Protein AF-A0A9P8MF48-F1 (afdb_monomer_lite)

Organism: NCBI:txid2596975

Radius of gyration: 29.9 Å; chains: 1; bounding box: 84×91×70 Å

Sequence (375 aa):
MEYAALRVAILIRSLAAKQGDQDFPALETALEISASRQWVYPNPSRYQIVLDLVEQIRNGLRSASDLVILDTEYSVASHQLFGFSVIDRVYGQTLINTPPKHPGKLCHEAEADKASSSRHLHAFQGFLSRQTAARIYSSSRPVISNMDGFGKHDLVILRNFLATGGYQDILPSDENCTPLIPLYQQQRIQQPPGYTRFPLKLEVLFPVLCPRHNLCGRNHLALMDCRQTRLVLDAFDFLCQPFESREPGWQPGKLAKISQTTITGYFQSTKRTACKRKRSEIESDDASDEGQKDWLSDDLDDSIETDFAESDYEGYQDIFMEHEDDELSYLEDEEDADDLTEDDFRDEGLTDIDSDDDSVGCEDLMDVDECGQDE

Secondary structure (DSSP, 8-state):
-HHHHHHHHHHHHHHHHHS----HHHHHHHHHHHHTS----STHHHHHHHHHHHHHHHTTSS-GGGEEEEEEEE-TTT--EEEEEEEETTT--EEEEE----SSS--SSS------HHHHHHHHHHHIIIIIHHHHHHSS--EEEESSS-HHHHHHHHHHHHHHTT--S-SPPGGGEEEHHHHHHTTTPPPPTT-SS----HHHHHHHHSTT-TTTT--SSHHHHHHHHHHHHHHHHHHHS-GGGS-GGGSTTTSPP---S-HHHHHHHHHHHHHHHHTSSS------------------------------------SS-------------------------------------------------------

pLDDT: mean 70.5, std 20.54, range [35.59, 97.5]

Structure (mmCIF, N/CA/C/O backbone):
data_AF-A0A9P8MF48-F1
#
_entry.id   AF-A0A9P8MF48-F1
#
loop_
_atom_site.group_PDB
_atom_site.id
_atom_site.type_symbol
_atom_site.label_atom_id
_atom_site.label_alt_id
_atom_site.label_comp_id
_atom_site.label_asym_id
_atom_site.label_entity_id
_atom_site.label_seq_id
_atom_site.pdbx_PDB_ins_code
_atom_site.Cartn_x
_atom_site.Cartn_y
_atom_site.Cartn_z
_atom_site.occupancy
_atom_site.B_iso_or_equiv
_atom_site.auth_seq_id
_atom_site.auth_comp_id
_atom_site.auth_asym_id
_atom_site.auth_atom_id
_atom_site.pdbx_PDB_model_num
ATOM 1 N N . MET A 1 1 ? 39.743 17.268 3.484 1.00 48.06 1 MET A N 1
ATOM 2 C CA . MET A 1 1 ? 38.834 16.172 3.895 1.00 48.06 1 MET A CA 1
ATOM 3 C C . MET A 1 1 ? 37.958 16.537 5.097 1.00 48.06 1 MET A C 1
ATOM 5 O O . MET A 1 1 ? 36.770 16.257 5.038 1.00 48.06 1 MET A O 1
ATOM 9 N N . GLU A 1 2 ? 38.459 17.226 6.131 1.00 42.25 2 GLU A N 1
ATOM 10 C CA . GLU A 1 2 ? 37.649 17.612 7.313 1.00 42.25 2 GLU A CA 1
ATOM 11 C C . GLU A 1 2 ? 36.436 18.513 7.003 1.00 42.25 2 GLU A C 1
ATOM 13 O O . GLU A 1 2 ? 35.369 18.347 7.590 1.00 42.25 2 GLU A O 1
ATOM 18 N N . TYR A 1 3 ? 36.545 19.403 6.011 1.00 39.69 3 TYR A N 1
ATOM 19 C CA . TYR A 1 3 ? 35.442 20.288 5.603 1.00 39.69 3 TYR A CA 1
ATOM 20 C C . TYR A 1 3 ? 34.251 19.547 4.960 1.00 39.69 3 TYR A C 1
ATOM 22 O O . TYR A 1 3 ? 33.110 19.994 5.070 1.00 39.69 3 TYR A O 1
ATOM 30 N N . ALA A 1 4 ? 34.496 18.400 4.313 1.00 36.84 4 ALA A N 1
ATOM 31 C CA . ALA A 1 4 ? 33.445 17.577 3.713 1.00 36.84 4 ALA A CA 1
ATOM 32 C C . ALA A 1 4 ? 32.681 16.783 4.786 1.00 36.84 4 ALA A C 1
ATOM 34 O O . ALA A 1 4 ? 31.453 16.744 4.767 1.00 36.84 4 ALA A O 1
ATOM 35 N N . ALA A 1 5 ? 33.394 16.242 5.781 1.00 35.59 5 ALA A N 1
ATOM 36 C CA . ALA A 1 5 ? 32.787 15.549 6.917 1.00 35.59 5 ALA A CA 1
ATOM 37 C C . ALA A 1 5 ? 31.907 16.486 7.765 1.00 35.59 5 ALA A C 1
ATOM 39 O O . ALA A 1 5 ? 30.814 16.102 8.179 1.00 35.59 5 ALA A O 1
ATOM 40 N N . LEU A 1 6 ? 32.335 17.740 7.962 1.00 41.41 6 LEU A N 1
ATOM 41 C CA . LEU A 1 6 ? 31.556 18.741 8.694 1.00 41.41 6 LEU A CA 1
ATOM 42 C C . LEU A 1 6 ? 30.274 19.146 7.944 1.00 41.41 6 LEU A C 1
ATOM 44 O O . LEU A 1 6 ? 29.221 19.272 8.563 1.00 41.41 6 LEU A O 1
ATOM 48 N N . ARG A 1 7 ? 30.324 19.282 6.610 1.00 46.72 7 ARG A N 1
ATOM 49 C CA . ARG A 1 7 ? 29.129 19.560 5.793 1.00 46.72 7 ARG A CA 1
ATOM 50 C C . ARG A 1 7 ? 28.139 18.400 5.795 1.00 46.72 7 ARG A C 1
ATOM 52 O O . ARG A 1 7 ? 26.948 18.648 5.938 1.00 46.72 7 ARG A O 1
ATOM 59 N N . VAL A 1 8 ? 28.615 17.157 5.720 1.00 47.88 8 VAL A N 1
ATOM 60 C CA . VAL A 1 8 ? 27.760 15.964 5.837 1.00 47.88 8 VAL A CA 1
ATOM 61 C C . VAL A 1 8 ? 27.130 15.881 7.232 1.00 47.88 8 VAL A C 1
ATOM 63 O O . VAL A 1 8 ? 25.933 15.648 7.343 1.00 47.88 8 VAL A O 1
ATOM 66 N N . ALA A 1 9 ? 27.879 16.165 8.301 1.00 44.34 9 ALA A N 1
ATOM 67 C CA . ALA A 1 9 ? 27.343 16.173 9.664 1.00 44.34 9 ALA A CA 1
ATOM 68 C C . ALA A 1 9 ? 26.298 17.283 9.898 1.00 44.34 9 ALA A C 1
ATOM 70 O O . ALA A 1 9 ? 25.303 17.052 10.586 1.00 44.34 9 ALA A O 1
ATOM 71 N N . ILE A 1 10 ? 26.492 18.471 9.314 1.00 51.59 10 ILE A N 1
ATOM 72 C CA . ILE A 1 10 ? 25.514 19.570 9.353 1.00 51.59 10 ILE A CA 1
ATOM 73 C C . ILE A 1 10 ? 24.273 19.219 8.525 1.00 51.59 10 ILE A C 1
ATOM 75 O O . ILE A 1 10 ? 23.162 19.484 8.975 1.00 51.59 10 ILE A O 1
ATOM 79 N N . LEU A 1 11 ? 24.435 18.573 7.366 1.00 45.66 11 LEU A N 1
ATOM 80 C CA . LEU A 1 11 ? 23.315 18.118 6.542 1.00 45.66 11 LEU A CA 1
ATOM 81 C C . LEU A 1 11 ? 22.501 17.034 7.264 1.00 45.66 11 LEU A C 1
ATOM 83 O O . LEU A 1 11 ? 21.284 17.130 7.313 1.00 45.66 11 LEU A O 1
ATOM 87 N N . ILE A 1 12 ? 23.164 16.066 7.906 1.00 43.81 12 ILE A N 1
ATOM 88 C CA . ILE A 1 12 ? 22.517 15.014 8.706 1.00 43.81 12 ILE A CA 1
ATOM 89 C C . ILE A 1 12 ? 21.784 15.614 9.911 1.00 43.81 12 ILE A C 1
ATOM 91 O O . ILE A 1 12 ? 20.653 15.227 10.182 1.00 43.81 12 ILE A O 1
ATOM 95 N N . ARG A 1 13 ? 22.376 16.587 10.622 1.00 43.47 13 ARG A N 1
ATOM 96 C CA . ARG A 1 13 ? 21.700 17.277 11.737 1.00 43.47 13 ARG A CA 1
ATOM 97 C C . ARG A 1 13 ? 20.551 18.170 11.272 1.00 43.47 13 ARG A C 1
ATOM 99 O O . ARG A 1 13 ? 19.556 18.252 11.972 1.00 43.47 13 ARG A O 1
ATOM 106 N N . SER A 1 14 ? 20.669 18.812 10.112 1.00 39.34 14 SER A N 1
ATOM 107 C CA . SER A 1 14 ? 19.607 19.626 9.507 1.00 39.34 14 SER A CA 1
ATOM 108 C C . SER A 1 14 ? 18.446 18.760 9.009 1.00 39.34 14 SER A C 1
ATOM 110 O O . SER A 1 14 ? 17.289 19.105 9.225 1.00 39.34 14 SER A O 1
ATOM 112 N N . LEU A 1 15 ? 18.737 17.592 8.429 1.00 41.94 15 LEU A N 1
ATOM 113 C CA . LEU A 1 15 ? 17.733 16.592 8.055 1.00 41.94 15 LEU A CA 1
ATOM 114 C C . LEU A 1 15 ? 17.058 15.990 9.295 1.00 41.94 15 LEU A C 1
ATOM 116 O O . LEU A 1 15 ? 15.836 15.904 9.329 1.00 41.94 15 LEU A O 1
ATOM 120 N N . ALA A 1 16 ? 17.827 15.688 10.345 1.00 42.59 16 ALA A N 1
ATOM 121 C CA . ALA A 1 16 ? 17.296 15.225 11.628 1.00 42.59 16 ALA A CA 1
ATOM 122 C C . ALA A 1 16 ? 16.510 16.308 12.392 1.00 42.59 16 ALA A C 1
ATOM 124 O O . ALA A 1 16 ? 15.621 15.972 13.157 1.00 42.59 16 ALA A O 1
ATOM 125 N N . ALA A 1 17 ? 16.815 17.595 12.193 1.00 43.47 17 ALA A N 1
ATOM 126 C CA . ALA A 1 17 ? 16.077 18.712 12.789 1.00 43.47 17 ALA A CA 1
ATOM 127 C C . ALA A 1 17 ? 14.839 19.125 11.968 1.00 43.47 17 ALA A C 1
ATOM 129 O O . ALA A 1 17 ? 13.927 19.739 12.513 1.00 43.47 17 ALA A O 1
ATOM 130 N N . LYS A 1 18 ? 14.797 18.803 10.665 1.00 47.75 18 LYS A N 1
ATOM 131 C CA . LYS A 1 18 ? 13.629 19.012 9.787 1.00 47.75 18 LYS A CA 1
ATOM 132 C C . LYS A 1 18 ? 12.638 17.851 9.809 1.00 47.75 18 LYS A C 1
ATOM 134 O O . LYS A 1 18 ? 11.456 18.080 9.573 1.00 47.75 18 LYS A O 1
ATOM 139 N N . GLN A 1 19 ? 13.078 16.639 10.144 1.00 51.72 19 GLN A N 1
ATOM 140 C CA . GLN A 1 19 ? 12.201 15.635 10.746 1.00 51.72 19 GLN A CA 1
ATOM 141 C C . GLN A 1 19 ? 11.908 16.092 12.175 1.00 51.72 19 GLN A C 1
ATOM 143 O O . GLN A 1 19 ? 12.451 15.544 13.128 1.00 51.72 19 GLN A O 1
ATOM 148 N N . GLY A 1 20 ? 11.110 17.160 12.313 1.00 56.34 20 GLY A N 1
ATOM 149 C CA . GLY A 1 20 ? 10.584 17.565 13.612 1.00 56.34 20 GLY A CA 1
ATOM 150 C C . GLY A 1 20 ? 10.028 16.323 14.290 1.00 56.34 20 GLY A C 1
ATOM 151 O O . GLY A 1 20 ? 9.402 15.515 13.598 1.00 56.34 20 GLY A O 1
ATOM 152 N N . ASP A 1 21 ? 10.349 16.135 15.574 1.00 63.28 21 ASP A N 1
ATOM 153 C CA . ASP A 1 21 ? 9.849 15.018 16.374 1.00 63.28 21 ASP A CA 1
ATOM 154 C C . ASP A 1 21 ? 8.351 14.904 16.103 1.00 63.28 21 ASP A C 1
ATOM 156 O O . ASP A 1 21 ? 7.559 15.739 16.545 1.00 63.28 21 ASP A O 1
ATOM 160 N N . GLN A 1 22 ? 7.979 13.935 15.266 1.00 70.56 22 GLN A N 1
ATOM 161 C CA . GLN A 1 22 ? 6.583 13.714 14.961 1.00 70.56 22 GLN A CA 1
ATOM 162 C C . GLN A 1 22 ? 5.958 13.341 16.290 1.00 70.56 22 GLN A C 1
ATOM 164 O O . GLN A 1 22 ? 6.390 12.379 16.929 1.00 70.56 22 GLN A O 1
ATOM 169 N N . ASP A 1 23 ? 4.986 14.137 16.722 1.00 84.19 23 ASP A N 1
ATOM 170 C CA . ASP A 1 23 ? 4.201 13.848 17.911 1.00 84.19 23 ASP A CA 1
ATOM 171 C C . ASP A 1 23 ? 3.322 12.620 17.631 1.00 84.19 23 ASP A C 1
ATOM 173 O O . ASP A 1 23 ? 2.144 12.717 17.289 1.00 84.19 23 ASP A O 1
ATOM 177 N N . PHE A 1 24 ? 3.947 11.441 17.681 1.00 83.25 24 PHE A N 1
ATOM 178 C CA . PHE A 1 24 ? 3.292 10.153 17.511 1.00 83.25 24 PHE A CA 1
ATOM 179 C C . PHE A 1 24 ? 2.118 9.995 18.482 1.00 83.25 24 PHE A C 1
ATOM 181 O O . PHE A 1 24 ? 1.057 9.613 18.000 1.00 83.25 24 PHE A O 1
ATOM 188 N N . PRO A 1 25 ? 2.220 10.362 19.777 1.00 87.38 25 PRO A N 1
ATOM 189 C CA . PRO A 1 25 ? 1.060 10.381 20.668 1.00 87.38 25 PRO A CA 1
ATOM 190 C C . PRO A 1 25 ? -0.128 11.195 20.133 1.00 87.38 25 PRO A C 1
ATOM 192 O O . PRO A 1 25 ? -1.275 10.744 20.217 1.00 87.38 25 PRO A O 1
ATOM 195 N N . ALA A 1 26 ? 0.115 12.369 19.541 1.00 88.94 26 ALA A N 1
ATOM 196 C CA . ALA A 1 26 ? -0.945 13.153 18.907 1.00 88.94 26 ALA A CA 1
ATOM 197 C C . ALA A 1 26 ? -1.537 12.447 17.672 1.00 88.94 26 ALA A C 1
ATOM 199 O O . ALA A 1 26 ? -2.758 12.437 17.500 1.00 88.94 26 ALA A O 1
ATOM 200 N N . LEU A 1 27 ? -0.699 11.825 16.833 1.00 89.75 27 LEU A N 1
ATOM 201 C CA . LEU A 1 27 ? -1.142 11.041 15.669 1.00 89.75 27 LEU A CA 1
ATOM 202 C C . LEU A 1 27 ? -1.975 9.817 16.075 1.00 89.75 27 LEU A C 1
ATOM 204 O O . LEU A 1 27 ? -3.001 9.539 15.458 1.00 89.75 27 LEU A O 1
ATOM 208 N N . GLU A 1 28 ? -1.560 9.105 17.121 1.00 88.00 28 GLU A N 1
ATOM 209 C CA . GLU A 1 28 ? -2.296 7.971 17.681 1.00 88.00 28 GLU A CA 1
ATOM 210 C C . GLU A 1 28 ? -3.652 8.397 18.216 1.00 88.00 28 GLU A C 1
ATOM 212 O O . GLU A 1 28 ? -4.655 7.772 17.891 1.00 88.00 28 GLU A O 1
ATOM 217 N N . THR A 1 29 ? -3.689 9.483 18.989 1.00 90.44 29 THR A N 1
ATOM 218 C CA . THR A 1 29 ? -4.933 10.021 19.547 1.00 90.44 29 THR A CA 1
ATOM 219 C C . THR A 1 29 ? -5.899 10.400 18.424 1.00 90.44 29 THR A C 1
ATOM 221 O O . THR A 1 29 ? -7.073 10.031 18.452 1.00 90.44 29 THR A O 1
ATOM 224 N N . ALA A 1 30 ? -5.398 11.077 17.388 1.00 91.44 30 ALA A N 1
ATOM 225 C CA . ALA A 1 30 ? -6.181 11.418 16.206 1.00 91.44 30 ALA A CA 1
ATOM 226 C C . ALA A 1 30 ? -6.720 10.174 15.476 1.00 91.44 30 ALA A C 1
ATOM 228 O O . ALA A 1 30 ? -7.883 10.162 15.050 1.00 91.44 30 ALA A O 1
ATOM 229 N N . LEU A 1 31 ? -5.905 9.120 15.341 1.00 89.94 31 LEU A N 1
ATOM 230 C CA . LEU A 1 31 ? -6.343 7.861 14.744 1.00 89.94 31 LEU A CA 1
ATOM 231 C C . LEU A 1 31 ? -7.372 7.149 15.627 1.00 89.94 31 LEU A C 1
ATOM 233 O O . LEU A 1 31 ? -8.379 6.698 15.097 1.00 89.94 31 LEU A O 1
ATOM 237 N N . GLU A 1 32 ? -7.161 7.060 16.939 1.00 90.62 32 GLU A N 1
ATOM 238 C CA . GLU A 1 32 ? -8.065 6.392 17.880 1.00 90.62 32 GLU A CA 1
ATOM 239 C C . GLU A 1 32 ? -9.455 7.036 17.859 1.00 90.62 32 GLU A C 1
ATOM 241 O O . GLU A 1 32 ? -10.463 6.341 17.706 1.00 90.62 32 GLU A O 1
ATOM 246 N N . ILE A 1 33 ? -9.512 8.371 17.892 1.00 91.12 33 ILE A N 1
ATOM 247 C CA . ILE A 1 33 ? -10.770 9.112 17.751 1.00 91.12 33 ILE A CA 1
ATOM 248 C C . ILE A 1 33 ? -11.402 8.819 16.389 1.00 91.12 33 ILE A C 1
ATOM 250 O O . ILE A 1 33 ? -12.597 8.544 16.298 1.00 91.12 33 ILE A O 1
ATOM 254 N N . SER A 1 34 ? -10.610 8.797 15.319 1.00 89.81 34 SER A N 1
ATOM 255 C CA . SER A 1 34 ? -11.120 8.508 13.975 1.00 89.81 34 SER A CA 1
ATOM 256 C C . SER A 1 34 ? -11.578 7.055 13.808 1.00 89.81 34 SER A C 1
ATOM 258 O O . SER A 1 34 ? -12.494 6.797 13.031 1.00 89.81 34 SER A O 1
ATOM 260 N N . ALA A 1 35 ? -10.978 6.111 14.529 1.00 90.00 35 ALA A N 1
ATOM 261 C CA . ALA A 1 35 ? -11.335 4.697 14.538 1.00 90.00 35 ALA A CA 1
ATOM 262 C C . ALA A 1 35 ? -12.582 4.413 15.389 1.00 90.00 35 ALA A C 1
ATOM 264 O O . ALA A 1 35 ? -13.195 3.359 15.234 1.00 90.00 35 ALA A O 1
ATOM 265 N N . SER A 1 36 ? -13.007 5.351 16.245 1.00 90.62 36 SER A N 1
ATOM 266 C CA . SER A 1 36 ? -14.257 5.240 17.017 1.00 90.62 36 SER A CA 1
ATOM 267 C C . SER A 1 36 ? -15.529 5.267 16.168 1.00 90.62 36 SER A C 1
ATOM 269 O O . SER A 1 36 ? -16.586 4.849 16.632 1.00 90.62 36 SER A O 1
ATOM 271 N N . ARG A 1 37 ? -15.421 5.681 14.902 1.00 93.56 37 ARG A N 1
ATOM 272 C CA . ARG A 1 37 ? -16.501 5.611 13.913 1.00 93.56 37 ARG A CA 1
ATOM 273 C C . ARG A 1 37 ? -16.253 4.527 12.869 1.00 93.56 37 ARG A C 1
ATOM 275 O O . ARG A 1 37 ? -15.120 4.098 12.641 1.00 93.56 37 ARG A O 1
ATOM 282 N N . GLN A 1 38 ? -17.320 4.116 12.192 1.00 94.94 38 GLN A N 1
ATOM 283 C CA . GLN A 1 38 ? -17.219 3.305 10.982 1.00 94.94 38 GLN A CA 1
ATOM 284 C C . GLN A 1 38 ? -16.667 4.140 9.825 1.00 94.94 38 GLN A C 1
ATOM 286 O O . GLN A 1 38 ? -17.146 5.244 9.562 1.00 94.94 38 GLN A O 1
ATOM 291 N N . TRP A 1 39 ? -15.637 3.623 9.159 1.00 95.00 39 TRP A N 1
ATOM 292 C CA . TRP A 1 39 ? -15.087 4.237 7.954 1.00 95.00 39 TRP A CA 1
ATOM 293 C C . TRP A 1 39 ? -15.930 3.860 6.740 1.00 95.00 39 TRP A C 1
ATOM 295 O O . TRP A 1 39 ? -16.554 2.801 6.705 1.00 95.00 39 TRP A O 1
ATOM 305 N N . VAL A 1 40 ? -15.948 4.721 5.728 1.00 93.81 40 VAL A N 1
ATOM 306 C CA . VAL A 1 40 ? -16.769 4.519 4.528 1.00 93.81 40 VAL A CA 1
ATOM 307 C C . VAL A 1 40 ? -15.867 4.417 3.314 1.00 93.81 40 VAL A C 1
ATOM 309 O O . VAL A 1 40 ? -14.979 5.246 3.131 1.00 93.81 40 VAL A O 1
ATOM 312 N N . TYR A 1 41 ? -16.113 3.434 2.452 1.00 89.25 41 TYR A N 1
ATOM 313 C CA . TYR A 1 41 ? -15.409 3.314 1.181 1.00 89.25 41 TYR A CA 1
ATOM 314 C C . TYR A 1 41 ? -15.682 4.531 0.287 1.00 89.25 41 TYR A C 1
ATOM 316 O O . TYR A 1 41 ? -16.834 4.764 -0.098 1.00 89.25 41 TYR A O 1
ATOM 324 N N . PRO A 1 42 ? -14.648 5.291 -0.110 1.00 78.56 42 PRO A N 1
ATOM 325 C CA . PRO A 1 42 ? -14.774 6.262 -1.183 1.00 78.56 42 PRO A CA 1
ATOM 326 C C . PRO A 1 42 ? -15.271 5.613 -2.441 1.00 78.56 42 PRO A C 1
ATOM 328 O O . PRO A 1 42 ? -14.683 4.626 -2.878 1.00 78.56 42 PRO A O 1
ATOM 331 N N . ASN A 1 43 ? -16.283 6.211 -3.064 1.00 83.38 43 ASN A N 1
ATOM 332 C CA . ASN A 1 43 ? -16.830 5.705 -4.314 1.00 83.38 43 ASN A CA 1
ATOM 333 C C . ASN A 1 43 ? -17.032 4.175 -4.248 1.00 83.38 43 ASN A C 1
ATOM 335 O O . ASN A 1 43 ? -16.257 3.428 -4.861 1.00 83.38 43 ASN A O 1
ATOM 339 N N . PRO A 1 44 ? -18.052 3.713 -3.500 1.00 82.88 44 PRO A N 1
ATOM 340 C CA . PRO A 1 44 ? -18.236 2.303 -3.171 1.00 82.88 44 PRO A CA 1
ATOM 341 C C . PRO A 1 44 ? -18.096 1.392 -4.389 1.00 82.88 44 PRO A C 1
ATOM 343 O O . PRO A 1 44 ? -17.433 0.372 -4.308 1.00 82.88 44 PRO A O 1
ATOM 346 N N . SER A 1 45 ? -18.591 1.823 -5.555 1.00 85.06 45 SER A N 1
ATOM 347 C CA . SER A 1 45 ? -18.506 1.060 -6.806 1.00 85.06 45 SER A CA 1
ATOM 348 C C . SER A 1 45 ? -17.087 0.653 -7.224 1.00 85.06 45 SER A C 1
ATOM 350 O O . SER A 1 45 ? -16.903 -0.444 -7.742 1.00 85.06 45 SER A O 1
ATOM 352 N N . ARG A 1 46 ? -16.071 1.499 -7.001 1.00 85.00 46 ARG A N 1
ATOM 353 C CA . ARG A 1 46 ? -14.692 1.200 -7.416 1.00 85.00 46 ARG A CA 1
ATOM 354 C C . ARG A 1 46 ? -13.976 0.307 -6.421 1.00 85.00 46 ARG A C 1
ATOM 356 O O . ARG A 1 46 ? -13.336 -0.656 -6.829 1.00 85.00 46 ARG A O 1
ATOM 363 N N . TYR A 1 47 ? -14.073 0.621 -5.131 1.00 89.62 47 TYR A N 1
ATOM 364 C CA . TYR A 1 47 ? -13.404 -0.189 -4.116 1.00 89.62 47 TYR A CA 1
ATOM 365 C C . TYR A 1 47 ? -14.119 -1.529 -3.888 1.00 89.62 47 TYR A C 1
ATOM 367 O O . TYR A 1 47 ? -13.467 -2.508 -3.542 1.00 89.62 47 TYR A O 1
ATOM 375 N N . GLN A 1 48 ? -15.419 -1.629 -4.189 1.00 90.31 48 GLN A N 1
ATOM 376 C CA . GLN A 1 48 ? -16.145 -2.902 -4.160 1.00 90.31 48 GLN A CA 1
ATOM 377 C C . GLN A 1 48 ? -15.494 -3.950 -5.066 1.00 90.31 48 GLN A C 1
ATOM 379 O O . GLN A 1 48 ? -15.378 -5.098 -4.665 1.00 90.31 48 GLN A O 1
ATOM 384 N N . ILE A 1 49 ? -14.959 -3.555 -6.228 1.00 90.94 49 ILE A N 1
ATOM 385 C CA . ILE A 1 49 ? -14.219 -4.471 -7.111 1.00 90.94 49 ILE A CA 1
ATOM 386 C C . ILE A 1 49 ? -13.021 -5.090 -6.375 1.00 90.94 49 ILE A C 1
ATOM 388 O O . ILE A 1 49 ? -12.740 -6.274 -6.539 1.00 90.94 49 ILE A O 1
ATOM 392 N N . VAL A 1 50 ? -12.318 -4.307 -5.549 1.00 92.12 50 VAL A N 1
ATOM 393 C CA . VAL A 1 50 ? -11.201 -4.806 -4.731 1.00 92.12 50 VAL A CA 1
ATOM 394 C C . VAL A 1 50 ? -11.708 -5.817 -3.706 1.00 92.12 50 VAL A C 1
ATOM 396 O O . VAL A 1 50 ? -11.132 -6.896 -3.599 1.00 92.12 50 VAL A O 1
ATOM 399 N N . LEU A 1 51 ? -12.791 -5.500 -2.991 1.00 93.44 51 LEU A N 1
ATOM 400 C CA . LEU A 1 51 ? -13.389 -6.387 -1.986 1.00 93.44 51 LEU A CA 1
ATOM 401 C C . LEU A 1 51 ? -13.878 -7.706 -2.598 1.00 93.44 51 LEU A C 1
ATOM 403 O O . LEU A 1 51 ? -13.534 -8.777 -2.099 1.00 93.44 51 LEU A O 1
ATOM 407 N N . ASP A 1 52 ? -14.590 -7.633 -3.723 1.00 94.06 52 ASP A N 1
ATOM 408 C CA . ASP A 1 52 ? -15.087 -8.796 -4.458 1.00 94.06 52 ASP A CA 1
ATOM 409 C C . ASP A 1 52 ? -13.927 -9.686 -4.930 1.00 94.06 52 ASP A C 1
ATOM 411 O O . ASP A 1 52 ? -14.010 -10.914 -4.869 1.00 94.06 52 ASP A O 1
ATOM 415 N N . LEU A 1 53 ? -12.821 -9.085 -5.393 1.00 93.62 53 LEU A N 1
ATOM 416 C CA . LEU A 1 53 ? -11.614 -9.822 -5.774 1.00 93.62 53 LEU A CA 1
ATOM 417 C C . LEU A 1 53 ? -10.948 -10.483 -4.565 1.00 93.62 53 LEU A C 1
ATOM 419 O O . LEU A 1 53 ? -10.546 -11.642 -4.665 1.00 93.62 53 LEU A O 1
ATOM 423 N N . VAL A 1 54 ? -10.848 -9.791 -3.425 1.00 95.25 54 VAL A N 1
ATOM 424 C CA . VAL A 1 54 ? -10.317 -10.372 -2.180 1.00 95.25 54 VAL A CA 1
ATOM 425 C C . VAL A 1 54 ? -11.125 -11.608 -1.783 1.00 95.25 54 VAL A C 1
ATOM 427 O O . VAL A 1 54 ? -10.538 -12.647 -1.478 1.00 95.25 54 VAL A O 1
ATOM 430 N N . GLU A 1 55 ? -12.455 -11.524 -1.817 1.00 96.62 55 GLU A N 1
ATOM 431 C CA . GLU A 1 55 ? -13.339 -12.643 -1.485 1.00 96.62 55 GLU A CA 1
ATOM 432 C C . GLU A 1 55 ? -13.212 -13.798 -2.489 1.00 96.62 55 GLU A C 1
ATOM 434 O O . GLU A 1 55 ? -13.006 -14.947 -2.091 1.00 96.62 55 GLU A O 1
ATOM 439 N N . GLN A 1 56 ? -13.244 -13.510 -3.793 1.00 95.69 56 GLN A N 1
ATOM 440 C CA . GLN A 1 56 ? -13.073 -14.525 -4.838 1.00 95.69 56 GLN A CA 1
ATOM 441 C C . GLN A 1 56 ? -11.727 -15.252 -4.730 1.00 95.69 56 GLN A C 1
ATOM 443 O O . GLN A 1 56 ? -11.674 -16.468 -4.917 1.00 95.69 56 GLN A O 1
ATOM 448 N N . ILE A 1 57 ? -10.645 -14.539 -4.410 1.00 95.00 57 ILE A N 1
ATOM 449 C CA . ILE A 1 57 ? -9.322 -15.140 -4.201 1.00 95.00 57 ILE A CA 1
ATOM 450 C C . ILE A 1 57 ? -9.330 -16.028 -2.952 1.00 95.00 57 ILE A C 1
ATOM 452 O O . ILE A 1 57 ? -8.875 -17.168 -3.022 1.00 95.00 57 ILE A O 1
ATOM 456 N N . ARG A 1 58 ? -9.891 -15.556 -1.828 1.00 96.62 58 ARG A N 1
ATOM 457 C CA . ARG A 1 58 ? -10.008 -16.353 -0.589 1.00 96.62 58 ARG A CA 1
ATOM 458 C C . ARG A 1 58 ? -10.792 -17.648 -0.803 1.00 96.62 58 ARG A C 1
ATOM 460 O O . ARG A 1 58 ? -10.400 -18.681 -0.269 1.00 96.62 58 ARG A O 1
ATOM 467 N N . ASN A 1 59 ? -11.835 -17.598 -1.629 1.00 97.50 59 ASN A N 1
ATOM 468 C CA . ASN A 1 59 ? -12.668 -18.747 -1.988 1.00 97.50 59 ASN A CA 1
ATOM 469 C C . ASN A 1 59 ? -12.053 -19.638 -3.087 1.00 97.50 59 ASN A C 1
ATOM 471 O O . ASN A 1 59 ? -12.683 -20.601 -3.520 1.00 97.50 59 ASN A O 1
ATOM 475 N N . GLY A 1 60 ? -10.846 -19.326 -3.576 1.00 95.62 60 GLY A N 1
ATOM 476 C CA . GLY A 1 60 ? -10.170 -20.089 -4.631 1.00 95.62 60 GLY A CA 1
ATOM 477 C C . GLY A 1 60 ? -10.798 -19.950 -6.023 1.00 95.62 60 GLY A C 1
ATOM 478 O O . GLY A 1 60 ? -10.437 -20.696 -6.931 1.00 95.62 60 GLY A O 1
ATOM 479 N N . LEU A 1 61 ? -11.718 -18.998 -6.210 1.00 95.75 61 LEU A N 1
ATOM 480 C CA . LEU A 1 61 ? -12.371 -18.708 -7.492 1.00 95.75 61 LEU A CA 1
ATOM 481 C C . LEU A 1 61 ? -11.456 -17.916 -8.436 1.00 95.75 61 LEU A C 1
ATOM 483 O O . LEU A 1 61 ? -11.648 -17.937 -9.652 1.00 95.75 61 LEU A O 1
ATOM 487 N N . ARG A 1 62 ? -10.461 -17.215 -7.880 1.00 92.00 62 ARG A N 1
ATOM 488 C CA . ARG A 1 62 ? -9.459 -16.440 -8.620 1.00 92.00 62 ARG A CA 1
ATOM 489 C C . ARG A 1 62 ? -8.047 -16.666 -8.102 1.00 92.00 62 ARG A C 1
ATOM 491 O O . ARG A 1 62 ? -7.834 -17.078 -6.965 1.00 92.00 62 ARG A O 1
ATOM 498 N N . SER A 1 63 ? -7.073 -16.377 -8.962 1.00 90.94 63 SER A N 1
ATOM 499 C CA . SER A 1 63 ? -5.654 -16.436 -8.609 1.00 90.94 63 SER A CA 1
ATOM 500 C C . SER A 1 63 ? -5.274 -15.241 -7.739 1.00 90.94 63 SER A C 1
ATOM 502 O O . SER A 1 63 ? -5.690 -14.120 -8.019 1.00 90.94 63 SER A O 1
ATOM 504 N N . ALA A 1 64 ? -4.397 -15.440 -6.753 1.00 89.56 64 ALA A N 1
ATOM 505 C CA . ALA A 1 64 ? -3.847 -14.347 -5.945 1.00 89.56 64 ALA A CA 1
ATOM 506 C C . ALA A 1 64 ? -3.176 -13.249 -6.801 1.00 89.56 64 ALA A C 1
ATOM 508 O O . ALA A 1 64 ? -3.192 -12.076 -6.449 1.00 89.56 64 ALA A O 1
ATOM 509 N N . SER A 1 65 ? -2.652 -13.614 -7.976 1.00 88.06 65 SER A N 1
ATOM 510 C CA . SER A 1 65 ? -2.070 -12.680 -8.951 1.00 88.06 65 SER A CA 1
ATOM 511 C C . SER A 1 65 ? -3.063 -11.701 -9.592 1.00 88.06 65 SER A C 1
ATOM 513 O O . SER A 1 65 ? -2.625 -10.807 -10.310 1.00 88.06 65 SER A O 1
ATOM 515 N N . ASP A 1 66 ? -4.371 -11.880 -9.395 1.00 88.44 66 ASP A N 1
ATOM 516 C CA . ASP A 1 66 ? -5.400 -11.003 -9.970 1.00 88.44 66 ASP A CA 1
ATOM 517 C C . ASP A 1 66 ? -5.561 -9.696 -9.169 1.00 88.44 66 ASP A C 1
ATOM 519 O O . ASP A 1 66 ? -6.145 -8.732 -9.663 1.00 88.44 66 ASP A O 1
ATOM 523 N N . LEU A 1 67 ? -5.026 -9.636 -7.946 1.00 92.44 67 LEU A N 1
ATOM 524 C CA . LEU A 1 67 ? -5.040 -8.442 -7.106 1.00 92.44 67 LEU A CA 1
ATOM 525 C C . LEU A 1 67 ? -3.680 -8.273 -6.431 1.00 92.44 67 LEU A C 1
ATOM 527 O O . LEU A 1 67 ? -3.318 -9.024 -5.521 1.00 92.44 67 LEU A O 1
ATOM 531 N N . VAL A 1 68 ? -2.925 -7.273 -6.879 1.00 93.31 68 VAL A N 1
ATOM 532 C CA . VAL A 1 68 ? -1.523 -7.102 -6.491 1.00 93.31 68 VAL A CA 1
ATOM 533 C C . VAL A 1 68 ? -1.250 -5.715 -5.929 1.00 93.31 68 VAL A C 1
ATOM 535 O O . VAL A 1 68 ? -1.965 -4.748 -6.190 1.00 93.31 68 VAL A O 1
ATOM 538 N N . ILE A 1 69 ? -0.177 -5.627 -5.155 1.00 94.25 69 ILE A N 1
ATOM 539 C CA . ILE A 1 69 ? 0.416 -4.372 -4.708 1.00 94.25 69 ILE A CA 1
ATOM 540 C C . ILE A 1 69 ? 1.759 -4.254 -5.409 1.00 94.25 69 ILE A C 1
ATOM 542 O O . ILE A 1 69 ? 2.551 -5.198 -5.383 1.00 94.25 69 ILE A O 1
ATOM 546 N N . LEU A 1 70 ? 1.969 -3.115 -6.061 1.00 94.12 70 LEU A N 1
ATOM 547 C CA . LEU A 1 70 ? 3.188 -2.768 -6.784 1.00 94.12 70 LEU A CA 1
ATOM 548 C C . LEU A 1 70 ? 3.808 -1.556 -6.108 1.00 94.12 70 LEU A C 1
ATOM 550 O O . LEU A 1 70 ? 3.095 -0.594 -5.833 1.00 94.12 70 LEU A O 1
ATOM 554 N N . ASP A 1 71 ? 5.121 -1.588 -5.948 1.00 94.44 71 ASP A N 1
ATOM 555 C CA . ASP A 1 71 ? 5.911 -0.441 -5.518 1.00 94.44 71 ASP A CA 1
ATOM 556 C C . ASP A 1 71 ? 7.239 -0.398 -6.283 1.00 94.44 71 ASP A C 1
ATOM 558 O O . ASP A 1 71 ? 7.778 -1.457 -6.647 1.00 94.44 71 ASP A O 1
ATOM 562 N N . THR A 1 72 ? 7.743 0.804 -6.574 1.00 93.62 72 THR A N 1
ATOM 563 C CA . THR A 1 72 ? 8.988 0.996 -7.327 1.00 93.62 72 THR A CA 1
ATOM 564 C C . THR A 1 72 ? 9.970 1.896 -6.588 1.00 93.62 72 THR A C 1
ATOM 566 O O . THR A 1 72 ? 9.606 2.895 -5.990 1.00 93.62 72 THR A O 1
ATOM 569 N N . GLU A 1 73 ? 11.253 1.562 -6.691 1.00 92.50 73 GLU A N 1
ATOM 570 C CA . GLU A 1 73 ? 12.356 2.427 -6.286 1.00 92.50 73 GLU A CA 1
ATOM 571 C C . GLU A 1 73 ? 12.935 3.079 -7.532 1.00 92.50 73 GLU A C 1
ATOM 573 O O . GLU A 1 73 ? 13.390 2.379 -8.444 1.00 92.50 73 GLU A O 1
ATOM 578 N N . TYR A 1 74 ? 12.961 4.407 -7.583 1.00 91.56 74 TYR A N 1
ATOM 579 C CA . TYR A 1 74 ? 13.449 5.137 -8.747 1.00 91.56 74 TYR A CA 1
ATOM 580 C C . TYR A 1 74 ? 14.102 6.468 -8.375 1.00 91.56 74 TYR A C 1
ATOM 582 O O . TYR A 1 74 ? 13.933 7.014 -7.286 1.00 91.56 74 TYR A O 1
ATOM 590 N N . SER A 1 75 ? 14.873 7.008 -9.312 1.00 88.44 75 SER A N 1
ATOM 591 C CA . SER A 1 75 ? 15.399 8.368 -9.229 1.00 88.44 75 SER A CA 1
ATOM 592 C C . SER A 1 75 ? 14.321 9.372 -9.610 1.00 88.44 75 SER A C 1
ATOM 594 O O . SER A 1 75 ? 13.896 9.392 -10.760 1.00 88.44 75 SER A O 1
ATOM 596 N N . VAL A 1 76 ? 13.934 10.267 -8.702 1.00 86.62 76 VAL A N 1
ATOM 597 C CA . VAL A 1 76 ? 12.983 11.349 -9.023 1.00 86.62 76 VAL A CA 1
ATOM 598 C C . VAL A 1 76 ? 13.521 12.269 -10.127 1.00 86.62 76 VAL A C 1
ATOM 600 O O . VAL A 1 76 ? 12.758 12.727 -10.964 1.00 86.62 76 VAL A O 1
ATOM 603 N N . ALA A 1 77 ? 14.836 12.516 -10.162 1.00 86.94 77 ALA A N 1
ATOM 604 C CA . ALA A 1 77 ? 15.442 13.444 -11.118 1.00 86.94 77 ALA A CA 1
ATOM 605 C C . ALA A 1 77 ? 15.562 12.869 -12.538 1.00 86.94 77 ALA A C 1
ATOM 607 O O . ALA A 1 77 ? 15.437 13.606 -13.508 1.00 86.94 77 ALA A O 1
ATOM 608 N N . SER A 1 78 ? 15.842 11.568 -12.665 1.00 87.44 78 SER A N 1
ATOM 609 C CA . SER A 1 78 ? 16.075 10.921 -13.967 1.00 87.44 78 SER A CA 1
ATOM 610 C C . SER A 1 78 ? 14.981 9.938 -14.374 1.00 87.44 78 SER A C 1
ATOM 612 O O . SER A 1 78 ? 15.062 9.350 -15.448 1.00 87.44 78 SER A O 1
ATOM 614 N N . HIS A 1 79 ? 14.000 9.694 -13.504 1.00 86.19 79 HIS A N 1
ATOM 615 C CA . HIS A 1 79 ? 12.993 8.636 -13.630 1.00 86.19 79 HIS A CA 1
ATOM 616 C C . HIS A 1 79 ? 13.578 7.233 -13.866 1.00 86.19 79 HIS A C 1
ATOM 618 O O . HIS A 1 79 ? 12.890 6.323 -14.329 1.00 86.19 79 HIS A O 1
ATOM 624 N N . GLN A 1 80 ? 14.858 7.034 -13.535 1.00 88.25 80 GLN A N 1
ATOM 625 C CA . GLN A 1 80 ? 15.519 5.749 -13.690 1.00 88.25 80 GLN A CA 1
ATOM 626 C C . GLN A 1 80 ? 15.021 4.777 -12.622 1.00 88.25 80 GLN A C 1
ATOM 628 O O . GLN A 1 80 ? 15.188 5.031 -11.430 1.00 88.25 80 GLN A O 1
ATOM 633 N N . LEU A 1 81 ? 14.468 3.647 -13.062 1.00 88.81 81 LEU A N 1
ATOM 634 C CA . LEU A 1 81 ? 14.052 2.554 -12.190 1.00 88.81 81 LEU A CA 1
ATOM 635 C C . LEU A 1 81 ? 15.281 1.851 -11.593 1.00 88.81 81 LEU A C 1
ATOM 637 O O . LEU A 1 81 ? 16.129 1.335 -12.324 1.00 88.81 81 LEU A O 1
ATOM 641 N N . PHE A 1 82 ? 15.366 1.813 -10.267 1.00 89.69 82 PHE A N 1
ATOM 642 C CA . PHE A 1 82 ? 16.399 1.094 -9.524 1.00 89.69 82 PHE A CA 1
ATOM 643 C C . PHE A 1 82 ? 15.958 -0.319 -9.161 1.00 89.69 82 PHE A C 1
ATOM 645 O O . PHE A 1 82 ? 16.750 -1.254 -9.289 1.00 89.69 82 PHE A O 1
ATOM 652 N N . GLY A 1 83 ? 14.704 -0.478 -8.742 1.00 90.12 83 GLY A N 1
ATOM 653 C CA . GLY A 1 83 ? 14.107 -1.750 -8.357 1.00 90.12 83 GLY A CA 1
ATOM 654 C C . GLY A 1 83 ? 12.592 -1.632 -8.263 1.00 90.12 83 GLY A C 1
ATOM 655 O O . GLY A 1 83 ? 12.034 -0.545 -8.319 1.00 90.12 83 GLY A O 1
ATOM 656 N N . PHE A 1 84 ? 11.908 -2.759 -8.153 1.00 93.50 84 PHE A N 1
ATOM 657 C CA . PHE A 1 84 ? 10.465 -2.809 -7.938 1.00 93.50 84 PHE A CA 1
ATOM 658 C C . PHE A 1 84 ? 10.066 -4.142 -7.325 1.00 93.50 84 PHE A C 1
ATOM 660 O O . PHE A 1 84 ? 10.752 -5.160 -7.485 1.00 93.50 84 PHE A O 1
ATOM 667 N N . SER A 1 85 ? 8.931 -4.145 -6.643 1.00 93.56 85 SER A N 1
ATOM 668 C CA . SER A 1 85 ? 8.356 -5.342 -6.046 1.00 93.56 85 SER A CA 1
ATOM 669 C C . SER A 1 85 ? 6.874 -5.443 -6.337 1.00 93.56 85 SER A C 1
ATOM 671 O O . SER A 1 85 ? 6.174 -4.446 -6.455 1.00 93.56 85 SER A O 1
ATOM 673 N N . VAL A 1 86 ? 6.411 -6.683 -6.450 1.00 93.06 86 VAL A N 1
ATOM 674 C CA . VAL A 1 86 ? 5.005 -7.032 -6.603 1.00 93.06 86 VAL A CA 1
ATOM 675 C C . VAL A 1 86 ? 4.686 -8.135 -5.610 1.00 93.06 86 VAL A C 1
ATOM 677 O O . VAL A 1 86 ? 5.333 -9.188 -5.609 1.00 93.06 86 VAL A O 1
ATOM 680 N N . ILE A 1 87 ? 3.677 -7.914 -4.779 1.00 95.19 87 ILE A N 1
ATOM 681 C CA . ILE A 1 87 ? 3.127 -8.938 -3.887 1.00 95.19 87 ILE A CA 1
ATOM 682 C C . ILE A 1 87 ? 1.644 -9.126 -4.180 1.00 95.19 87 ILE A C 1
ATOM 684 O O . ILE A 1 87 ? 0.983 -8.200 -4.651 1.00 95.19 87 ILE A O 1
ATOM 688 N N . ASP A 1 88 ? 1.100 -10.301 -3.885 1.00 95.00 88 ASP A N 1
ATOM 689 C CA . ASP A 1 88 ? -0.351 -10.448 -3.894 1.00 95.00 88 ASP A CA 1
ATOM 690 C C . ASP A 1 88 ? -0.971 -9.760 -2.663 1.00 95.00 88 ASP A C 1
ATOM 692 O O . ASP A 1 88 ? -0.402 -9.750 -1.566 1.00 95.00 88 ASP A O 1
ATOM 696 N N . ARG A 1 89 ? -2.151 -9.161 -2.841 1.00 94.94 89 ARG A N 1
ATOM 697 C CA . ARG A 1 89 ? -2.836 -8.410 -1.779 1.00 94.94 89 ARG A CA 1
ATOM 698 C C . ARG A 1 89 ? -3.349 -9.315 -0.658 1.00 94.94 89 ARG A C 1
ATOM 700 O O . ARG A 1 89 ? -3.367 -8.883 0.494 1.00 94.94 89 ARG A O 1
ATOM 707 N N . VAL A 1 90 ? -3.798 -10.531 -0.968 1.00 96.31 90 VAL A N 1
ATOM 708 C CA . VAL A 1 90 ? -4.587 -11.362 -0.043 1.00 96.31 90 VAL A CA 1
ATOM 709 C C . VAL A 1 90 ? -3.690 -12.103 0.947 1.00 96.31 90 VAL A C 1
ATOM 711 O O . VAL A 1 90 ? -3.852 -11.962 2.158 1.00 96.31 90 VAL A O 1
ATOM 714 N N . TYR A 1 91 ? -2.702 -12.834 0.450 1.00 96.81 91 TYR A N 1
ATOM 715 C CA . TYR A 1 91 ? -1.776 -13.668 1.212 1.00 96.81 91 TYR A CA 1
ATOM 716 C C . TYR A 1 91 ? -0.434 -12.976 1.478 1.00 96.81 91 TYR A C 1
ATOM 718 O O . TYR A 1 91 ? 0.270 -13.355 2.415 1.00 96.81 91 TYR A O 1
ATOM 726 N N . GLY A 1 92 ? -0.083 -11.938 0.712 1.00 95.75 92 GLY A N 1
ATOM 727 C CA . GLY A 1 92 ? 1.177 -11.206 0.884 1.00 95.75 92 GLY A CA 1
ATOM 728 C C . GLY A 1 92 ? 2.407 -11.975 0.395 1.00 95.75 92 GLY A C 1
ATOM 729 O O . GLY A 1 92 ? 3.535 -11.654 0.783 1.00 95.75 92 GLY A O 1
ATOM 730 N N . GLN A 1 93 ? 2.205 -12.996 -0.436 1.00 96.06 93 GLN A N 1
ATOM 731 C CA . GLN A 1 93 ? 3.251 -13.717 -1.136 1.00 96.06 93 GLN A CA 1
ATOM 732 C C . GLN A 1 93 ? 3.942 -12.784 -2.130 1.00 96.06 93 GLN A C 1
ATOM 734 O O . GLN A 1 93 ? 3.327 -12.068 -2.921 1.00 96.06 93 GLN A O 1
ATOM 739 N N . THR A 1 94 ? 5.269 -12.812 -2.099 1.00 94.81 94 THR A N 1
ATOM 740 C CA . THR A 1 94 ? 6.088 -12.088 -3.064 1.00 94.81 94 THR A CA 1
ATOM 741 C C . THR A 1 94 ? 5.994 -12.765 -4.425 1.00 94.81 94 THR A C 1
ATOM 743 O O . THR A 1 94 ? 6.415 -13.911 -4.574 1.00 94.81 94 THR A O 1
ATOM 746 N N . LEU A 1 95 ? 5.454 -12.045 -5.408 1.00 90.06 95 LEU A N 1
ATOM 747 C CA . LEU A 1 95 ? 5.356 -12.494 -6.796 1.00 90.06 95 LEU A CA 1
ATOM 748 C C . LEU A 1 95 ? 6.618 -12.105 -7.566 1.00 90.06 95 LEU A C 1
ATOM 750 O O . LEU A 1 95 ? 7.197 -12.921 -8.279 1.00 90.06 95 LEU A O 1
ATOM 754 N N . ILE A 1 96 ? 7.059 -10.858 -7.391 1.00 91.75 96 ILE A N 1
ATOM 755 C CA . ILE A 1 96 ? 8.250 -10.302 -8.027 1.00 91.75 96 ILE A CA 1
ATOM 756 C C . ILE A 1 96 ? 8.984 -9.453 -6.996 1.00 91.75 96 ILE A C 1
ATOM 758 O O . ILE A 1 96 ? 8.374 -8.672 -6.274 1.00 91.75 96 ILE A O 1
ATOM 762 N N . ASN A 1 97 ? 10.300 -9.593 -6.930 1.00 92.56 97 ASN A N 1
ATOM 763 C CA . ASN A 1 97 ? 11.160 -8.688 -6.181 1.00 92.56 97 ASN A CA 1
ATOM 764 C C . ASN A 1 97 ? 12.437 -8.494 -6.988 1.00 92.56 97 ASN A C 1
ATOM 766 O O . ASN A 1 97 ? 13.181 -9.451 -7.221 1.00 92.56 97 ASN A O 1
ATOM 770 N N . THR A 1 98 ? 12.664 -7.270 -7.444 1.00 89.50 98 THR A N 1
ATOM 771 C CA . THR A 1 98 ? 13.892 -6.887 -8.131 1.00 89.50 98 THR A CA 1
ATOM 772 C C . THR A 1 98 ? 14.679 -5.964 -7.206 1.00 89.50 98 THR A C 1
ATOM 774 O O . THR A 1 98 ? 14.267 -4.824 -6.980 1.00 89.50 98 THR A O 1
ATOM 777 N N . PRO A 1 99 ? 15.779 -6.453 -6.607 1.00 78.56 99 PRO A N 1
ATOM 778 C CA . PRO A 1 99 ? 16.564 -5.630 -5.703 1.00 78.56 99 PRO A CA 1
ATOM 779 C C . PRO A 1 99 ? 17.188 -4.457 -6.472 1.00 78.56 99 PRO A C 1
ATOM 781 O O . PRO A 1 99 ? 17.517 -4.625 -7.655 1.00 78.56 99 PRO A O 1
ATOM 784 N N . PRO A 1 100 ? 17.400 -3.305 -5.810 1.00 73.31 100 PRO A N 1
ATOM 785 C CA . PRO A 1 100 ? 18.040 -2.152 -6.419 1.00 73.31 100 PRO A CA 1
ATOM 786 C C . PRO A 1 100 ? 19.388 -2.537 -7.026 1.00 73.31 100 PRO A C 1
ATOM 788 O O . PRO A 1 100 ? 20.260 -3.069 -6.335 1.00 73.31 100 PRO A O 1
ATOM 791 N N . LYS A 1 101 ? 19.587 -2.275 -8.319 1.00 65.94 101 LYS A N 1
ATOM 792 C CA . LYS A 1 101 ? 20.908 -2.401 -8.949 1.00 65.94 101 LYS A CA 1
ATOM 793 C C . LYS A 1 101 ? 21.382 -1.038 -9.409 1.00 65.94 101 LYS A C 1
ATOM 795 O O . LYS A 1 101 ? 20.935 -0.542 -10.436 1.00 65.94 101 LYS A O 1
ATOM 800 N N . HIS A 1 102 ? 22.332 -0.461 -8.682 1.00 60.69 102 HIS A N 1
ATOM 801 C CA . HIS A 1 102 ? 23.007 0.756 -9.118 1.00 60.69 102 HIS A CA 1
ATOM 802 C C . HIS A 1 102 ? 24.127 0.399 -10.109 1.00 60.69 102 HIS A C 1
ATOM 804 O O . HIS A 1 102 ? 25.077 -0.299 -9.730 1.00 60.69 102 HIS A O 1
ATOM 810 N N . PRO A 1 103 ? 24.053 0.841 -11.378 1.00 51.09 103 PRO A N 1
ATOM 811 C CA . PRO A 1 103 ? 25.170 0.722 -12.302 1.00 51.09 103 PRO A CA 1
ATOM 812 C C . PRO A 1 103 ? 26.278 1.680 -11.846 1.00 51.09 103 PRO A C 1
ATOM 814 O O . PRO A 1 103 ? 26.254 2.869 -12.134 1.00 51.09 103 PRO A O 1
ATOM 817 N N . GLY A 1 104 ? 27.227 1.150 -11.075 1.00 57.59 104 GLY A N 1
ATOM 818 C CA . GLY A 1 104 ? 28.396 1.884 -10.596 1.00 57.59 104 GLY A CA 1
ATOM 819 C C . GLY A 1 104 ? 28.531 1.847 -9.082 1.00 57.59 104 GLY A C 1
ATOM 820 O O . GLY A 1 104 ? 28.116 2.787 -8.428 1.00 57.59 104 GLY A O 1
ATOM 821 N N . LYS A 1 105 ? 29.114 0.760 -8.549 1.00 48.75 105 LYS A N 1
ATOM 822 C CA . LYS A 1 105 ? 29.800 0.593 -7.240 1.00 48.75 105 LYS A CA 1
ATOM 823 C C . LYS A 1 105 ? 29.289 1.321 -5.974 1.00 48.75 105 LYS A C 1
ATOM 825 O O . LYS A 1 105 ? 29.953 1.237 -4.946 1.00 48.75 105 LYS A O 1
ATOM 830 N N . LEU A 1 106 ? 28.108 1.927 -5.957 1.00 47.25 106 LEU A N 1
ATOM 831 C CA . LEU A 1 106 ? 27.373 2.281 -4.746 1.00 47.25 106 LEU A CA 1
ATOM 832 C C . LEU A 1 106 ? 26.672 1.007 -4.256 1.00 47.25 106 LEU A C 1
ATOM 834 O O . LEU A 1 106 ? 25.450 0.900 -4.224 1.00 47.25 106 LEU A O 1
ATOM 838 N N . CYS A 1 107 ? 27.473 -0.022 -3.969 1.00 43.81 107 CYS A N 1
ATOM 839 C CA . CYS A 1 107 ? 26.994 -1.241 -3.342 1.00 43.81 107 CYS A CA 1
ATOM 840 C C . CYS A 1 107 ? 26.669 -0.901 -1.887 1.00 43.81 107 CYS A C 1
ATOM 842 O O . CYS A 1 107 ? 27.576 -0.718 -1.077 1.00 43.81 107 CYS A O 1
ATOM 844 N N . HIS A 1 108 ? 25.381 -0.806 -1.559 1.00 45.25 108 HIS A N 1
ATOM 845 C CA . HIS A 1 108 ? 24.927 -0.645 -0.177 1.00 45.25 108 HIS A CA 1
ATOM 846 C C . HIS A 1 108 ? 24.949 -1.953 0.632 1.00 45.25 108 HIS A C 1
ATOM 848 O O . HIS A 1 108 ? 24.737 -1.909 1.840 1.00 45.25 108 HIS A O 1
ATOM 854 N N . GLU A 1 109 ? 25.293 -3.094 0.025 1.00 41.53 109 GLU A N 1
ATOM 855 C CA . GLU A 1 109 ? 25.471 -4.363 0.736 1.00 41.53 109 GLU A CA 1
ATOM 856 C C . GLU A 1 109 ? 26.742 -5.092 0.280 1.00 41.53 109 GLU A C 1
ATOM 858 O O . GLU A 1 109 ? 27.039 -5.203 -0.910 1.00 41.53 109 GLU A O 1
ATOM 863 N N . ALA A 1 110 ? 27.509 -5.561 1.265 1.00 39.75 110 ALA A N 1
ATOM 864 C CA . ALA A 1 110 ? 28.820 -6.187 1.124 1.00 39.75 110 ALA A CA 1
ATOM 865 C C . ALA A 1 110 ? 28.775 -7.671 0.707 1.00 39.75 110 ALA A C 1
ATOM 867 O O . ALA A 1 110 ? 29.822 -8.304 0.655 1.00 39.75 110 ALA A O 1
ATOM 868 N N . GLU A 1 111 ? 27.613 -8.234 0.380 1.00 44.97 111 GLU A N 1
ATOM 869 C CA . GLU A 1 111 ? 27.486 -9.638 -0.027 1.00 44.97 111 GLU A CA 1
ATOM 870 C C . GLU A 1 111 ? 26.376 -9.795 -1.074 1.00 44.97 111 GLU A C 1
ATOM 872 O O . GLU A 1 111 ? 25.247 -10.167 -0.773 1.00 44.97 111 GLU A O 1
ATOM 877 N N . ALA A 1 112 ? 26.687 -9.514 -2.337 1.00 40.50 112 ALA A N 1
ATOM 878 C CA . ALA A 1 112 ? 25.873 -9.986 -3.452 1.00 40.50 112 ALA A CA 1
ATOM 879 C C . ALA A 1 112 ? 26.796 -10.370 -4.608 1.00 40.50 112 ALA A C 1
ATOM 881 O O . ALA A 1 112 ? 27.283 -9.528 -5.367 1.00 40.50 112 ALA A O 1
ATOM 882 N N . ASP A 1 113 ? 27.060 -11.670 -4.700 1.00 43.94 113 ASP A N 1
ATOM 883 C CA . ASP A 1 113 ? 27.847 -12.277 -5.759 1.00 43.94 113 ASP A CA 1
ATOM 884 C C . ASP A 1 113 ? 27.305 -11.943 -7.156 1.00 43.94 113 ASP A C 1
ATOM 886 O O . ASP A 1 113 ? 26.104 -11.815 -7.409 1.00 43.94 113 ASP A O 1
ATOM 890 N N . LYS A 1 114 ? 28.254 -11.812 -8.083 1.00 45.03 114 LYS A N 1
ATOM 891 C CA . LYS A 1 114 ? 28.116 -11.363 -9.472 1.00 45.03 114 LYS A CA 1
ATOM 892 C C . LYS A 1 114 ? 26.964 -12.054 -10.225 1.00 45.03 114 LYS A C 1
ATOM 894 O O . LYS A 1 114 ? 27.144 -13.097 -10.854 1.00 45.03 114 LYS A O 1
ATOM 899 N N . ALA A 1 115 ? 25.795 -11.412 -10.272 1.00 39.91 115 ALA A N 1
ATOM 900 C CA . ALA A 1 115 ? 24.681 -11.803 -11.136 1.00 39.91 115 ALA A CA 1
ATOM 901 C C . ALA A 1 115 ? 24.301 -10.675 -12.117 1.00 39.91 115 ALA A C 1
ATOM 903 O O . ALA A 1 115 ? 23.631 -9.701 -11.765 1.00 39.91 115 ALA A O 1
ATOM 904 N N . SER A 1 116 ? 24.720 -10.857 -13.376 1.00 44.62 116 SER A N 1
ATOM 905 C CA . SER A 1 116 ? 24.398 -10.049 -14.566 1.00 44.62 116 SER A CA 1
ATOM 906 C C . SER A 1 116 ? 22.917 -9.631 -14.645 1.00 44.62 116 SER A C 1
ATOM 908 O O . SER A 1 116 ? 22.014 -10.448 -14.441 1.00 44.62 116 SER A O 1
ATOM 910 N N . SER A 1 117 ? 22.661 -8.360 -14.982 1.00 50.47 117 SER A N 1
ATOM 911 C CA . SER A 1 117 ? 21.322 -7.783 -15.210 1.00 50.47 117 SER A CA 1
ATOM 912 C C . SER A 1 117 ? 20.497 -8.516 -16.277 1.00 50.47 117 SER A C 1
ATOM 914 O O . SER A 1 117 ? 19.273 -8.544 -16.177 1.00 50.47 117 SER A O 1
ATOM 916 N N . SER A 1 118 ? 21.136 -9.215 -17.222 1.00 48.16 118 SER A N 1
ATOM 917 C CA . SER A 1 118 ? 20.438 -10.031 -18.231 1.00 48.16 118 SER A CA 1
ATOM 918 C C . SER A 1 118 ? 19.647 -11.198 -17.626 1.00 48.16 118 SER A C 1
ATOM 920 O O . SER A 1 118 ? 18.568 -11.525 -18.111 1.00 48.16 118 SER A O 1
ATOM 922 N N . ARG A 1 119 ? 20.122 -11.799 -16.522 1.00 51.50 119 ARG A N 1
ATOM 923 C CA . ARG A 1 119 ? 19.434 -12.927 -15.868 1.00 51.50 119 ARG A CA 1
ATOM 924 C C . ARG A 1 119 ? 18.145 -12.514 -15.171 1.00 51.50 119 ARG A C 1
ATOM 926 O O . ARG A 1 119 ? 17.227 -13.318 -15.117 1.00 51.50 119 ARG A O 1
ATOM 933 N N . HIS A 1 120 ? 18.062 -11.284 -14.665 1.00 53.38 120 HIS A N 1
ATOM 934 C CA . HIS A 1 120 ? 16.847 -10.794 -14.009 1.00 53.38 120 HIS A CA 1
ATOM 935 C C . HIS A 1 120 ? 15.798 -10.404 -15.040 1.00 53.38 120 HIS A C 1
ATOM 937 O O . HIS A 1 120 ? 14.652 -10.786 -14.871 1.00 53.38 120 HIS A O 1
ATOM 943 N N . LEU A 1 121 ? 16.196 -9.771 -16.151 1.00 52.94 121 LEU A N 1
ATOM 944 C CA . LEU A 1 121 ? 15.310 -9.572 -17.299 1.00 52.94 121 LEU A CA 1
ATOM 945 C C . LEU A 1 121 ? 14.856 -10.903 -17.902 1.00 52.94 121 LEU A C 1
ATOM 947 O O . LEU A 1 121 ? 13.685 -11.019 -18.207 1.00 52.94 121 LEU A O 1
ATOM 951 N N . HIS A 1 122 ? 15.706 -11.932 -17.996 1.00 53.06 122 HIS A N 1
ATOM 952 C CA . HIS A 1 122 ? 15.287 -13.264 -18.456 1.00 53.06 122 HIS A CA 1
ATOM 953 C C . HIS A 1 122 ? 14.438 -14.039 -17.438 1.00 53.06 122 HIS A C 1
ATOM 955 O O . HIS A 1 122 ? 13.565 -14.801 -17.842 1.00 53.06 122 HIS A O 1
ATOM 961 N N . ALA A 1 123 ? 14.665 -13.877 -16.132 1.00 52.41 123 ALA A N 1
ATOM 962 C CA . ALA A 1 123 ? 13.824 -14.465 -15.087 1.00 52.41 123 ALA A CA 1
ATOM 963 C C . ALA A 1 123 ? 12.470 -13.752 -15.009 1.00 52.41 123 ALA A C 1
ATOM 965 O O . ALA A 1 123 ? 11.444 -14.410 -14.900 1.00 52.41 123 ALA A O 1
ATOM 966 N N . PHE A 1 124 ? 12.465 -12.428 -15.157 1.00 56.62 124 PHE A N 1
ATOM 967 C CA . PHE A 1 124 ? 11.277 -11.594 -15.273 1.00 56.62 124 PHE A CA 1
ATOM 968 C C . PHE A 1 124 ? 10.540 -11.859 -16.587 1.00 56.62 124 PHE A C 1
ATOM 970 O O . PHE A 1 124 ? 9.334 -12.023 -16.574 1.00 56.62 124 PHE A O 1
ATOM 977 N N . GLN A 1 125 ? 11.244 -12.036 -17.704 1.00 55.66 125 GLN A N 1
ATOM 978 C CA . GLN A 1 125 ? 10.690 -12.491 -18.980 1.00 55.66 125 GLN A CA 1
ATOM 979 C C . GLN A 1 125 ? 10.174 -13.919 -18.852 1.00 55.66 125 GLN A C 1
ATOM 981 O O . GLN A 1 125 ? 9.121 -14.219 -19.381 1.00 55.66 125 GLN A O 1
ATOM 986 N N . GLY A 1 126 ? 10.858 -14.810 -18.139 1.00 54.62 126 GLY A N 1
ATOM 987 C CA . GLY A 1 126 ? 10.396 -16.168 -17.871 1.00 54.62 126 GLY A CA 1
ATOM 988 C C . GLY A 1 126 ? 9.147 -16.186 -16.993 1.00 54.62 126 GLY A C 1
ATOM 989 O O . GLY A 1 126 ? 8.237 -16.959 -17.265 1.00 54.62 126 GLY A O 1
ATOM 990 N N . PHE A 1 127 ? 9.078 -15.312 -15.993 1.00 53.44 127 PHE A N 1
ATOM 991 C CA . PHE A 1 127 ? 7.922 -15.105 -15.128 1.00 53.44 127 PHE A CA 1
ATOM 992 C C . PHE A 1 127 ? 6.754 -14.509 -15.923 1.00 53.44 127 PHE A C 1
ATOM 994 O O . PHE A 1 127 ? 5.682 -15.110 -15.980 1.00 53.44 127 PHE A O 1
ATOM 1001 N N . LEU A 1 128 ? 7.001 -13.419 -16.658 1.00 55.88 128 LEU A N 1
ATOM 1002 C CA . LEU A 1 128 ? 6.014 -12.769 -17.508 1.00 55.88 128 LEU A CA 1
ATOM 1003 C C . LEU A 1 128 ? 5.524 -13.689 -18.627 1.00 55.88 128 LEU A C 1
ATOM 1005 O O . LEU A 1 128 ? 4.329 -13.814 -18.843 1.00 55.88 128 LEU A O 1
ATOM 1009 N N . SER A 1 129 ? 6.419 -14.395 -19.308 1.00 51.81 129 SER A N 1
ATOM 1010 C CA . SER A 1 129 ? 6.072 -15.255 -20.446 1.00 51.81 129 SER A CA 1
ATOM 1011 C C . SER A 1 129 ? 5.412 -16.565 -20.015 1.00 51.81 129 SER A C 1
ATOM 1013 O O . SER A 1 129 ? 4.594 -17.089 -20.762 1.00 51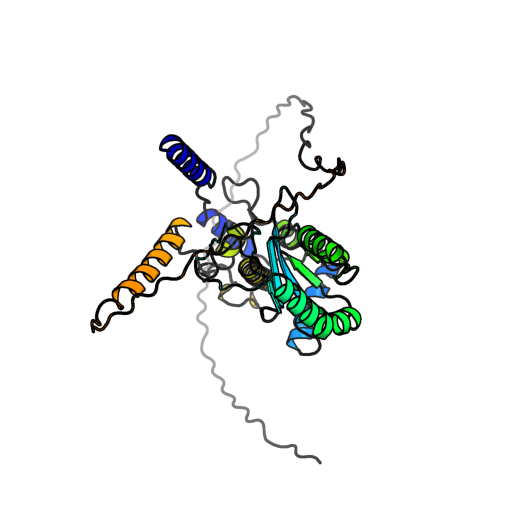.81 129 SER A O 1
ATOM 1015 N N . ARG A 1 130 ? 5.740 -17.116 -18.833 1.00 47.66 130 ARG A N 1
ATOM 1016 C CA . ARG A 1 130 ? 5.164 -18.395 -18.366 1.00 47.66 130 ARG A CA 1
ATOM 1017 C C . ARG A 1 130 ? 3.925 -18.232 -17.490 1.00 47.66 130 ARG A C 1
ATOM 1019 O O . ARG A 1 130 ? 3.067 -19.107 -17.531 1.00 47.66 130 ARG A O 1
ATOM 1026 N N . GLN A 1 131 ? 3.823 -17.169 -16.692 1.00 50.78 131 GLN A N 1
ATOM 1027 C CA . GLN A 1 131 ? 2.697 -16.962 -15.773 1.00 50.78 131 GLN A CA 1
ATOM 1028 C C . GLN A 1 131 ? 1.828 -15.757 -16.124 1.00 50.78 131 GLN A C 1
ATOM 1030 O O . GLN A 1 131 ? 0.650 -15.784 -15.791 1.00 50.78 131 GLN A O 1
ATOM 1035 N N . THR A 1 132 ? 2.345 -14.733 -16.802 1.00 49.03 132 THR A N 1
ATOM 1036 C CA . THR A 1 132 ? 1.683 -13.421 -16.846 1.00 49.03 132 THR A CA 1
ATOM 1037 C C . THR A 1 132 ? 1.043 -13.105 -18.197 1.00 49.03 132 THR A C 1
ATOM 1039 O O . THR A 1 132 ? -0.112 -12.719 -18.224 1.00 49.03 132 THR A O 1
ATOM 1042 N N . ALA A 1 133 ? 1.690 -13.358 -19.332 1.00 41.03 133 ALA A N 1
ATOM 1043 C CA . ALA A 1 133 ? 1.123 -13.084 -20.652 1.00 41.03 133 ALA A CA 1
ATOM 1044 C C . ALA A 1 133 ? -0.081 -13.985 -20.965 1.00 41.03 133 ALA A C 1
ATOM 1046 O O . ALA A 1 133 ? -1.016 -13.547 -21.615 1.00 41.03 133 ALA A O 1
ATOM 1047 N N . ALA A 1 134 ? -0.109 -15.220 -20.457 1.00 40.00 134 ALA A N 1
ATOM 1048 C CA . ALA A 1 134 ? -1.269 -16.094 -20.614 1.00 40.00 134 ALA A CA 1
ATOM 1049 C C . ALA A 1 134 ? -2.369 -15.828 -19.567 1.00 40.00 134 ALA A C 1
ATOM 1051 O O . ALA A 1 134 ? -3.535 -15.924 -19.922 1.00 40.00 134 ALA A O 1
ATOM 1052 N N . ARG A 1 135 ? -2.032 -15.468 -18.310 1.00 43.09 135 ARG A N 1
ATOM 1053 C CA . ARG A 1 135 ? -3.028 -15.257 -17.231 1.00 43.09 135 ARG A CA 1
ATOM 1054 C C . ARG A 1 135 ? -3.539 -13.818 -17.100 1.00 43.09 135 ARG A C 1
ATOM 1056 O O . ARG A 1 135 ? -4.725 -13.645 -16.862 1.00 43.09 135 ARG A O 1
ATOM 1063 N N . ILE A 1 136 ? -2.702 -12.794 -17.299 1.00 42.22 136 ILE A N 1
ATOM 1064 C CA . ILE A 1 136 ? -3.134 -11.378 -17.327 1.00 42.22 136 ILE A CA 1
ATOM 1065 C C . ILE A 1 136 ? -3.982 -11.085 -18.569 1.00 42.22 136 ILE A C 1
ATOM 1067 O O . ILE A 1 136 ? -4.884 -10.257 -18.498 1.00 42.22 136 ILE A O 1
ATOM 1071 N N . TYR A 1 137 ? -3.747 -11.774 -19.692 1.00 42.50 137 TYR A N 1
ATOM 1072 C CA . TYR A 1 137 ? -4.595 -11.622 -20.880 1.00 42.50 137 TYR A CA 1
ATOM 1073 C C . TYR A 1 137 ? -5.864 -12.490 -20.844 1.00 42.50 137 TYR A C 1
ATOM 1075 O O . TYR A 1 137 ? -6.845 -12.124 -21.487 1.00 42.50 137 TYR A O 1
ATOM 1083 N N . SER A 1 138 ? -5.885 -13.614 -20.111 1.00 38.69 138 SER A N 1
ATOM 1084 C CA . SER A 1 138 ? -7.086 -14.463 -19.998 1.00 38.69 138 SER A CA 1
ATOM 1085 C C . SER A 1 138 ? -8.049 -14.021 -18.898 1.00 38.69 138 SER A C 1
ATOM 1087 O O . SER A 1 138 ? -9.249 -14.263 -19.000 1.00 38.69 138 SER A O 1
ATOM 1089 N N . SER A 1 139 ? -7.536 -13.398 -17.838 1.00 44.00 139 SER A N 1
ATOM 1090 C CA . SER A 1 139 ? -8.326 -12.950 -16.696 1.00 44.00 139 SER A CA 1
ATOM 1091 C C . SER A 1 139 ? -8.519 -11.440 -16.786 1.00 44.00 139 SER A C 1
ATOM 1093 O O . SER A 1 139 ? -7.554 -10.692 -16.878 1.00 44.00 139 SER A O 1
ATOM 1095 N N . SER A 1 140 ? -9.775 -10.985 -16.751 1.00 46.41 140 SER A N 1
ATOM 1096 C CA . SER A 1 140 ? -10.167 -9.583 -16.502 1.00 46.41 140 SER A CA 1
ATOM 1097 C C . SER A 1 140 ? -9.153 -8.868 -15.587 1.00 46.41 140 SER A C 1
ATOM 1099 O O . SER A 1 140 ? -8.902 -9.340 -14.481 1.00 46.41 140 SER A O 1
ATOM 1101 N N . ARG A 1 141 ? -8.556 -7.799 -16.133 1.00 58.31 141 ARG A N 1
ATOM 1102 C CA . ARG A 1 141 ? -7.296 -7.126 -15.765 1.00 58.31 141 ARG A CA 1
ATOM 1103 C C . ARG A 1 141 ? -7.018 -7.011 -14.252 1.00 58.31 141 ARG A C 1
ATOM 1105 O O . ARG A 1 141 ? -7.923 -6.619 -13.516 1.00 58.31 141 ARG A O 1
ATOM 1112 N N . PRO A 1 142 ? -5.769 -7.249 -13.803 1.00 58.25 142 PRO A N 1
ATOM 1113 C CA . PRO A 1 142 ? -5.407 -7.166 -12.394 1.00 58.25 142 PRO A CA 1
ATOM 1114 C C . PRO A 1 142 ? -5.551 -5.745 -11.857 1.00 58.25 142 PRO A C 1
ATOM 1116 O O . PRO A 1 142 ? -5.198 -4.778 -12.538 1.00 58.25 142 PRO A O 1
ATOM 1119 N N . VAL A 1 143 ? -6.052 -5.632 -10.628 1.00 66.31 143 VAL A N 1
ATOM 1120 C CA . VAL A 1 143 ? -6.153 -4.354 -9.915 1.00 66.31 143 VAL A CA 1
ATOM 1121 C C . VAL A 1 143 ? -4.866 -4.125 -9.127 1.00 66.31 143 VAL A C 1
ATOM 1123 O O . VAL A 1 143 ? -4.396 -5.022 -8.423 1.00 66.31 143 VAL A O 1
ATOM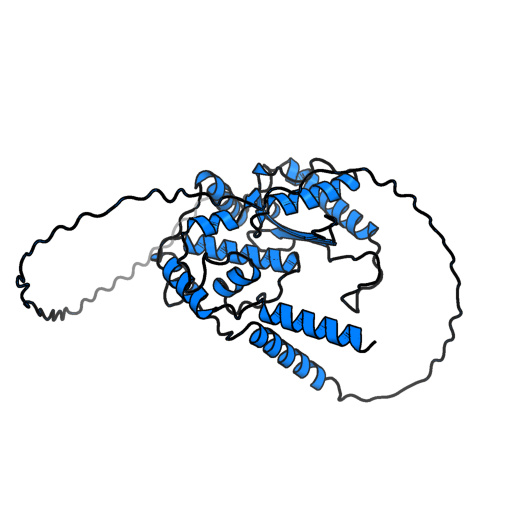 1126 N N . ILE A 1 144 ? -4.281 -2.936 -9.278 1.00 69.69 144 ILE A N 1
ATOM 1127 C CA . ILE A 1 144 ? -3.041 -2.540 -8.603 1.00 69.69 144 ILE A CA 1
ATOM 1128 C C . ILE A 1 144 ? -3.379 -1.521 -7.519 1.00 69.69 144 ILE A C 1
ATOM 1130 O O . ILE A 1 144 ? -3.848 -0.424 -7.825 1.00 69.69 144 ILE A O 1
ATOM 1134 N N . SER A 1 145 ? -3.108 -1.859 -6.261 1.00 64.00 145 SER A N 1
ATOM 1135 C CA . SER A 1 145 ? -3.173 -0.901 -5.153 1.00 64.00 145 SER A CA 1
ATOM 1136 C C . SER A 1 145 ? -1.772 -0.405 -4.810 1.00 64.00 145 SER A C 1
ATOM 1138 O O . SER A 1 145 ? -0.848 -1.207 -4.698 1.00 64.00 145 SER A O 1
ATOM 1140 N N . ASN A 1 146 ? -1.606 0.905 -4.634 1.00 64.31 146 ASN A N 1
ATOM 1141 C CA . ASN A 1 146 ? -0.322 1.509 -4.272 1.00 64.31 146 ASN A CA 1
ATOM 1142 C C . ASN A 1 146 ? -0.542 2.708 -3.330 1.00 64.31 146 ASN A C 1
ATOM 1144 O O . ASN A 1 146 ? -1.582 3.384 -3.379 1.00 64.31 146 ASN A O 1
ATOM 1148 N N . MET A 1 147 ? 0.407 2.887 -2.409 1.00 55.16 147 MET A N 1
ATOM 1149 C CA . MET A 1 147 ? 0.262 3.715 -1.227 1.00 55.16 147 MET A CA 1
ATOM 1150 C C . MET A 1 147 ? 0.498 5.196 -1.437 1.00 55.16 147 MET A C 1
ATOM 1152 O O . MET A 1 147 ? -0.176 5.984 -0.786 1.00 55.16 147 MET A O 1
ATOM 1156 N N . ASP A 1 148 ? 1.366 5.594 -2.360 1.00 57.28 148 ASP A N 1
ATOM 1157 C CA . ASP A 1 148 ? 1.906 6.956 -2.361 1.00 57.28 148 ASP A CA 1
ATOM 1158 C C . ASP A 1 148 ? 0.950 8.009 -2.941 1.00 57.28 148 ASP A C 1
ATOM 1160 O O . ASP A 1 148 ? 1.318 9.156 -3.173 1.00 57.28 148 ASP A O 1
ATOM 1164 N N . GLY A 1 149 ? -0.308 7.653 -3.233 1.00 54.00 149 GLY A N 1
ATOM 1165 C CA . GLY A 1 149 ? -1.242 8.514 -3.981 1.00 54.00 149 GLY A CA 1
ATOM 1166 C C . GLY A 1 149 ? -0.820 8.723 -5.439 1.00 54.00 149 GLY A C 1
ATOM 1167 O O . GLY A 1 149 ? -1.619 9.161 -6.263 1.00 54.00 149 GLY A O 1
ATOM 1168 N N . PHE A 1 150 ? 0.394 8.289 -5.765 1.00 56.22 150 PHE A N 1
ATOM 1169 C CA . PHE A 1 150 ? 1.021 8.213 -7.065 1.00 56.22 150 PHE A CA 1
ATOM 1170 C C . PHE A 1 150 ? 0.990 6.790 -7.623 1.00 56.22 150 PHE A C 1
ATOM 1172 O O . PHE A 1 150 ? 1.827 6.453 -8.442 1.00 56.22 150 PHE A O 1
ATOM 1179 N N . GLY A 1 151 ? 0.009 5.952 -7.269 1.00 65.69 151 GLY A N 1
ATOM 1180 C CA . GLY A 1 151 ? -0.041 4.572 -7.780 1.00 65.69 151 GLY A CA 1
ATOM 1181 C C . GLY A 1 151 ? -0.027 4.453 -9.313 1.00 65.69 151 GLY A C 1
ATOM 1182 O O . GLY A 1 151 ? 0.389 3.437 -9.862 1.00 65.69 151 GLY A O 1
ATOM 1183 N N . LYS A 1 152 ? -0.427 5.520 -10.018 1.00 84.19 152 LYS A N 1
ATOM 1184 C CA . LYS A 1 152 ? -0.244 5.646 -11.470 1.00 84.19 152 LYS A CA 1
ATOM 1185 C C . LYS A 1 152 ? 1.212 5.896 -11.867 1.00 84.19 152 LYS A C 1
ATOM 1187 O O . LYS A 1 152 ? 1.647 5.399 -12.894 1.00 84.19 152 LYS A O 1
ATOM 1192 N N . HIS A 1 153 ? 1.956 6.663 -11.080 1.00 88.94 153 HIS A N 1
ATOM 1193 C CA . HIS A 1 153 ? 3.343 7.012 -11.347 1.00 88.94 153 HIS A CA 1
ATOM 1194 C C . HIS A 1 153 ? 4.257 5.790 -11.335 1.00 88.94 153 HIS A C 1
ATOM 1196 O O . HIS A 1 153 ? 4.979 5.601 -12.311 1.00 88.94 153 HIS A O 1
ATOM 1202 N N . ASP A 1 154 ? 4.177 4.940 -10.307 1.00 90.56 154 ASP A N 1
ATOM 1203 C CA . ASP A 1 154 ? 4.945 3.689 -10.241 1.00 90.56 154 ASP A CA 1
ATOM 1204 C C . ASP A 1 154 ? 4.664 2.798 -11.447 1.00 90.56 154 ASP A C 1
ATOM 1206 O O . ASP A 1 154 ? 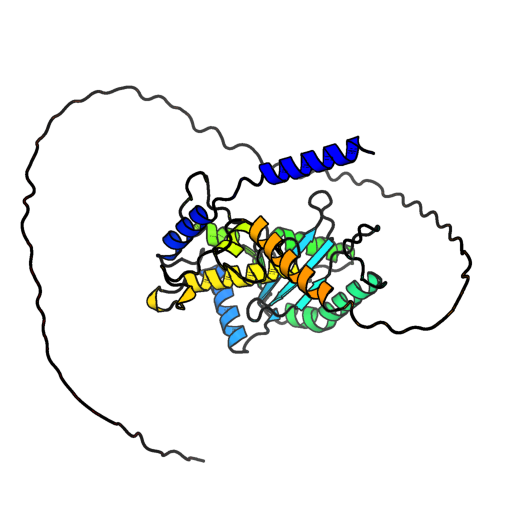5.570 2.256 -12.084 1.00 90.56 154 ASP A O 1
ATOM 1210 N N . LEU A 1 155 ? 3.386 2.706 -11.821 1.00 91.25 155 LEU A N 1
ATOM 1211 C CA . LEU A 1 155 ? 2.978 1.955 -12.994 1.00 91.25 155 LEU A CA 1
ATOM 1212 C C . LEU A 1 155 ? 3.527 2.569 -14.287 1.00 91.25 155 LEU A C 1
ATOM 1214 O O . LEU A 1 155 ? 3.992 1.833 -15.151 1.00 91.25 155 LEU A O 1
ATOM 1218 N N . VAL A 1 156 ? 3.513 3.897 -14.425 1.00 92.50 156 VAL A N 1
ATOM 1219 C CA . VAL A 1 156 ? 4.082 4.619 -15.574 1.00 92.50 156 VAL A CA 1
ATOM 1220 C C . VAL A 1 156 ? 5.595 4.424 -15.661 1.00 92.50 156 VAL A C 1
ATOM 1222 O O . VAL A 1 156 ? 6.091 4.117 -16.741 1.00 92.50 156 VAL A O 1
ATOM 1225 N N . ILE A 1 157 ? 6.328 4.532 -14.550 1.00 92.06 157 ILE A N 1
ATOM 1226 C CA . ILE A 1 157 ? 7.780 4.296 -14.508 1.00 92.06 157 ILE A CA 1
ATOM 1227 C C . ILE A 1 157 ? 8.079 2.869 -14.957 1.00 92.06 157 ILE A C 1
ATOM 1229 O O . ILE A 1 157 ? 8.924 2.655 -15.830 1.00 92.06 157 ILE A O 1
ATOM 1233 N N . LEU A 1 158 ? 7.349 1.892 -14.416 1.00 92.38 158 LEU A N 1
ATOM 1234 C CA . LEU A 1 158 ? 7.528 0.499 -14.792 1.00 92.38 158 LEU A CA 1
ATOM 1235 C C . LEU A 1 158 ? 7.156 0.257 -16.264 1.00 92.38 158 LEU A C 1
ATOM 1237 O O . LEU A 1 158 ? 7.899 -0.430 -16.961 1.00 92.38 158 LEU A O 1
ATOM 1241 N N . ARG A 1 159 ? 6.069 0.849 -16.784 1.00 92.25 159 ARG A N 1
ATOM 1242 C CA . ARG A 1 159 ? 5.723 0.772 -18.218 1.00 92.25 159 ARG A CA 1
ATOM 1243 C C . ARG A 1 159 ? 6.831 1.348 -19.092 1.00 92.25 159 ARG A C 1
ATOM 1245 O O . ARG A 1 159 ? 7.227 0.690 -20.048 1.00 92.25 159 ARG A O 1
ATOM 1252 N N . ASN A 1 160 ? 7.349 2.528 -18.757 1.00 92.69 160 ASN A N 1
ATOM 1253 C CA . ASN A 1 160 ? 8.416 3.181 -19.514 1.00 92.69 160 ASN A CA 1
ATOM 1254 C C . ASN A 1 160 ? 9.683 2.322 -19.523 1.00 92.69 160 ASN A C 1
ATOM 1256 O O . ASN A 1 160 ? 10.250 2.075 -20.585 1.00 92.69 160 ASN A O 1
ATOM 1260 N N . PHE A 1 161 ? 10.077 1.790 -18.362 1.00 90.75 161 PHE A N 1
ATOM 1261 C CA . PHE A 1 161 ? 11.198 0.862 -18.250 1.00 90.75 161 PHE A CA 1
ATOM 1262 C C . PHE A 1 161 ? 11.008 -0.364 -19.157 1.00 90.75 161 PHE A C 1
ATOM 1264 O O . PHE A 1 161 ? 11.902 -0.713 -19.927 1.00 90.75 161 PHE A O 1
ATOM 1271 N N . LEU A 1 162 ? 9.830 -0.989 -19.130 1.00 88.69 162 LEU A N 1
ATOM 1272 C CA . LEU A 1 162 ? 9.528 -2.163 -19.953 1.00 88.69 162 LEU A CA 1
ATOM 1273 C C . LEU A 1 162 ? 9.483 -1.838 -21.453 1.00 88.69 162 LEU A C 1
ATOM 1275 O O . LEU A 1 162 ? 9.990 -2.624 -22.258 1.00 88.69 162 LEU A O 1
ATOM 1279 N N . ALA A 1 163 ? 8.984 -0.658 -21.823 1.00 89.56 163 ALA A N 1
ATOM 1280 C CA . ALA A 1 163 ? 8.962 -0.183 -23.201 1.00 89.56 163 ALA A CA 1
ATOM 1281 C C . ALA A 1 163 ? 10.373 -0.038 -23.791 1.00 89.56 163 ALA A C 1
ATOM 1283 O O . ALA A 1 163 ? 10.569 -0.380 -24.958 1.00 89.56 163 ALA A O 1
ATOM 1284 N N . THR A 1 164 ? 11.375 0.361 -22.993 1.00 86.81 164 THR A N 1
ATOM 1285 C CA . THR A 1 164 ? 12.781 0.395 -23.455 1.00 86.81 164 THR A CA 1
ATOM 1286 C C . THR A 1 164 ? 13.316 -0.989 -23.838 1.00 86.81 164 THR A C 1
ATOM 1288 O O . THR A 1 164 ? 14.175 -1.109 -24.708 1.00 86.81 164 THR A O 1
ATOM 1291 N N . GLY A 1 165 ? 12.770 -2.049 -23.234 1.00 83.25 165 GLY A N 1
ATOM 1292 C CA . GLY A 1 165 ? 13.056 -3.442 -23.573 1.00 83.25 165 GLY A CA 1
ATOM 1293 C C . GLY A 1 165 ? 12.200 -4.006 -24.713 1.00 83.25 165 GLY A C 1
ATOM 1294 O O . GLY A 1 165 ? 12.272 -5.206 -24.968 1.00 83.25 165 GLY A O 1
ATOM 1295 N N . GLY A 1 166 ? 11.373 -3.183 -25.370 1.00 87.44 166 GLY A N 1
ATOM 1296 C CA . GLY A 1 166 ? 10.453 -3.607 -26.429 1.00 87.44 166 GLY A CA 1
ATOM 1297 C C . GLY A 1 166 ? 9.140 -4.218 -25.928 1.00 87.44 166 GLY A C 1
ATOM 1298 O O . GLY A 1 166 ? 8.387 -4.771 -26.727 1.00 87.44 166 GLY A O 1
ATOM 1299 N N . TYR A 1 167 ? 8.846 -4.133 -24.627 1.00 86.00 167 TYR A N 1
ATOM 1300 C CA . TYR A 1 167 ? 7.606 -4.652 -24.054 1.00 86.00 167 TYR A CA 1
ATOM 1301 C C . TYR A 1 167 ? 6.566 -3.539 -23.930 1.00 86.00 167 TYR A C 1
ATOM 1303 O O . TYR A 1 167 ? 6.731 -2.604 -23.151 1.00 86.00 167 TYR A O 1
ATOM 1311 N N . GLN A 1 168 ? 5.471 -3.665 -24.675 1.00 89.06 168 GLN A N 1
ATOM 1312 C CA . GLN A 1 168 ? 4.343 -2.732 -24.660 1.00 89.06 168 GLN A CA 1
ATOM 1313 C C . GLN A 1 168 ? 3.073 -3.470 -24.223 1.00 89.06 168 GLN A C 1
ATOM 1315 O O . GLN A 1 168 ? 2.977 -4.685 -24.385 1.00 89.06 168 GLN A O 1
ATOM 1320 N N . ASP A 1 169 ? 2.128 -2.749 -23.617 1.00 85.75 169 ASP A N 1
ATOM 1321 C CA . ASP A 1 169 ? 0.785 -3.246 -23.268 1.00 85.75 169 ASP A CA 1
ATOM 1322 C C . ASP A 1 169 ? 0.733 -4.507 -22.377 1.00 85.75 169 ASP A C 1
ATOM 1324 O O . ASP A 1 169 ? -0.258 -5.237 -22.349 1.00 85.75 169 ASP A O 1
ATOM 1328 N N . ILE A 1 170 ? 1.795 -4.789 -21.617 1.00 84.62 170 ILE A N 1
ATOM 1329 C CA . ILE A 1 170 ? 1.843 -5.940 -20.694 1.00 84.62 170 ILE A CA 1
ATOM 1330 C C . ILE A 1 170 ? 1.321 -5.629 -19.288 1.00 84.62 170 ILE A C 1
ATOM 1332 O O . ILE A 1 170 ? 0.935 -6.542 -18.560 1.00 84.62 170 ILE A O 1
ATOM 1336 N N . LEU A 1 171 ? 1.331 -4.356 -18.891 1.00 87.50 171 LEU A N 1
ATOM 1337 C CA . LEU A 1 171 ? 0.814 -3.905 -17.600 1.00 87.50 171 LEU A CA 1
ATOM 1338 C C . LEU A 1 171 ? -0.636 -3.430 -17.761 1.00 87.50 171 LEU A C 1
ATOM 1340 O O . LEU A 1 171 ? -0.981 -2.906 -18.822 1.00 87.50 171 LEU A O 1
ATOM 1344 N N . PRO A 1 172 ? -1.490 -3.575 -16.729 1.00 88.75 172 PRO A N 1
ATOM 1345 C CA . PRO A 1 172 ? -2.871 -3.096 -16.794 1.00 88.75 172 PRO A CA 1
ATOM 1346 C C . PRO A 1 172 ? -2.912 -1.579 -17.015 1.00 88.75 172 PRO A C 1
ATOM 1348 O O . PRO A 1 172 ? -1.920 -0.899 -16.772 1.00 88.75 172 PRO A O 1
ATOM 1351 N N . SER A 1 173 ? -4.048 -1.039 -17.462 1.00 89.50 173 SER A N 1
ATOM 1352 C CA . SER A 1 173 ? -4.271 0.409 -17.621 1.00 89.50 173 SER A CA 1
ATOM 1353 C C . SER A 1 173 ? -4.394 1.135 -16.276 1.00 89.50 173 SER A C 1
ATOM 1355 O O . SER A 1 173 ? -4.730 0.519 -15.270 1.00 89.50 173 SER A O 1
ATOM 1357 N N . ASP A 1 174 ? -4.211 2.458 -16.264 1.00 89.31 174 ASP A N 1
ATOM 1358 C CA . ASP A 1 174 ? -4.329 3.295 -15.050 1.00 89.31 174 ASP A CA 1
ATOM 1359 C C . ASP A 1 174 ? -5.715 3.241 -14.394 1.00 89.31 174 ASP A C 1
ATOM 1361 O O . ASP A 1 174 ? -5.865 3.537 -13.211 1.00 89.31 174 ASP A O 1
ATOM 1365 N N . GLU A 1 175 ? -6.741 2.875 -15.160 1.00 87.62 175 GLU A N 1
ATOM 1366 C CA . GLU A 1 175 ? -8.108 2.679 -14.668 1.00 87.62 175 GLU A CA 1
ATOM 1367 C C . GLU A 1 175 ? -8.227 1.486 -13.714 1.00 87.62 175 GLU A C 1
ATOM 1369 O O . GLU A 1 175 ? -9.150 1.436 -12.905 1.00 87.62 175 GLU A O 1
ATOM 1374 N N . ASN A 1 176 ? -7.284 0.543 -13.783 1.00 87.19 176 ASN A N 1
ATOM 1375 C CA . ASN A 1 176 ? -7.195 -0.603 -12.884 1.00 87.19 176 ASN A CA 1
ATOM 1376 C C . ASN A 1 176 ? -6.371 -0.297 -11.624 1.00 87.19 176 ASN A C 1
ATOM 1378 O O . ASN A 1 176 ? -6.125 -1.200 -10.827 1.00 87.19 176 ASN A O 1
ATOM 1382 N N . CYS A 1 177 ? -5.920 0.945 -11.433 1.00 89.06 177 CYS A N 1
ATOM 1383 C CA . CYS A 1 177 ? -5.212 1.349 -10.226 1.00 89.06 177 CYS A CA 1
ATOM 1384 C C . CYS A 1 177 ? -6.177 1.907 -9.181 1.00 89.06 177 CYS A C 1
ATOM 1386 O O . CYS A 1 177 ? -6.941 2.835 -9.456 1.00 89.06 177 CYS A O 1
ATOM 1388 N N . THR A 1 178 ? -6.064 1.409 -7.952 1.00 88.88 178 THR A N 1
ATOM 1389 C CA . THR A 1 178 ? -6.793 1.929 -6.794 1.00 88.88 178 THR A CA 1
ATOM 1390 C C . THR A 1 178 ? -5.824 2.721 -5.911 1.00 88.88 178 THR A C 1
ATOM 1392 O O . THR A 1 178 ? -4.981 2.122 -5.239 1.00 88.88 178 THR A O 1
ATOM 1395 N N . PRO A 1 179 ? -5.890 4.065 -5.907 1.00 86.94 179 PRO A N 1
ATOM 1396 C CA . PRO A 1 179 ? -4.983 4.880 -5.105 1.00 86.94 179 PRO A CA 1
ATOM 1397 C C . PRO A 1 179 ? -5.378 4.832 -3.624 1.00 86.94 179 PRO A C 1
ATOM 1399 O O . PRO A 1 179 ? -6.541 5.057 -3.291 1.00 86.94 179 PRO A O 1
ATOM 1402 N N . LEU A 1 180 ? -4.413 4.593 -2.730 1.00 86.81 180 LEU A N 1
ATOM 1403 C CA . LEU A 1 180 ? -4.678 4.465 -1.291 1.00 86.81 180 LEU A CA 1
ATOM 1404 C C . LEU A 1 180 ? -4.891 5.807 -0.580 1.00 86.81 180 LEU A C 1
ATOM 1406 O O . LEU A 1 180 ? -5.781 5.915 0.257 1.00 86.81 180 LEU A O 1
ATOM 1410 N N . ILE A 1 181 ? -4.117 6.849 -0.910 1.00 89.44 181 ILE A N 1
ATOM 1411 C CA . ILE A 1 181 ? -4.223 8.161 -0.237 1.00 89.44 181 ILE A CA 1
ATOM 1412 C C . ILE A 1 181 ? -5.651 8.727 -0.266 1.00 89.44 181 ILE A C 1
ATOM 1414 O O . ILE A 1 181 ? -6.143 9.118 0.797 1.00 89.44 181 ILE A O 1
ATOM 1418 N N . PRO A 1 182 ? -6.366 8.735 -1.411 1.00 90.19 182 PRO A N 1
ATOM 1419 C CA . PRO A 1 182 ? -7.758 9.175 -1.442 1.00 90.19 182 PRO A CA 1
ATOM 1420 C C . PRO A 1 182 ? -8.677 8.378 -0.507 1.00 90.19 182 PRO A C 1
ATOM 1422 O O . PRO A 1 182 ? -9.643 8.948 -0.000 1.00 90.19 182 PRO A O 1
ATOM 1425 N N . LEU A 1 183 ? -8.363 7.101 -0.229 1.00 90.25 183 LEU A N 1
ATOM 1426 C CA . LEU A 1 183 ? -9.089 6.280 0.748 1.00 90.25 183 LEU A CA 1
ATOM 1427 C C . LEU A 1 183 ? -9.062 6.880 2.141 1.00 90.25 183 LEU A C 1
ATOM 1429 O O . LEU A 1 183 ? -10.115 7.046 2.753 1.00 90.25 183 LEU A O 1
ATOM 1433 N N . TYR A 1 184 ? -7.882 7.290 2.592 1.00 91.62 184 TYR A N 1
ATOM 1434 C CA . TYR A 1 184 ? -7.684 7.864 3.918 1.00 91.62 184 TYR A CA 1
ATOM 1435 C C . TYR A 1 184 ? -8.119 9.327 4.017 1.00 91.62 184 TYR A C 1
ATOM 1437 O O . TYR A 1 184 ? -8.705 9.724 5.024 1.00 91.62 184 TYR A O 1
ATOM 1445 N N . GLN A 1 185 ? -7.886 10.133 2.977 1.00 91.75 185 GLN A N 1
ATOM 1446 C CA . GLN A 1 185 ? -8.274 11.551 2.977 1.00 91.75 185 GLN A CA 1
ATOM 1447 C C . GLN A 1 185 ? -9.780 11.735 3.195 1.00 91.75 185 GLN A C 1
ATOM 1449 O O . GLN A 1 185 ? -10.205 12.630 3.926 1.00 91.75 185 GLN A O 1
ATOM 1454 N N . GLN A 1 186 ? -10.595 10.860 2.602 1.00 92.50 186 GLN A N 1
ATOM 1455 C CA . GLN A 1 186 ? -12.050 10.936 2.722 1.00 92.50 186 GLN A CA 1
ATOM 1456 C C . GLN A 1 186 ? -12.576 10.526 4.097 1.00 92.50 186 GLN A C 1
ATOM 1458 O O . GLN A 1 186 ? -13.683 10.922 4.456 1.00 92.50 186 GLN A O 1
ATOM 1463 N N . GLN A 1 187 ? -11.774 9.827 4.905 1.00 93.38 187 GLN A N 1
ATOM 1464 C CA . GLN A 1 187 ? -12.177 9.458 6.259 1.00 93.38 187 GLN A CA 1
ATOM 1465 C C . GLN A 1 187 ? -12.157 10.635 7.221 1.00 93.38 187 GLN A C 1
ATOM 1467 O O . GLN A 1 187 ? -12.487 10.422 8.377 1.00 93.38 187 GLN A O 1
ATOM 1472 N N . ARG A 1 188 ? -11.763 11.851 6.798 1.00 90.50 188 ARG A N 1
ATOM 1473 C CA . ARG A 1 188 ? -11.708 13.064 7.640 1.00 90.50 188 ARG A CA 1
ATOM 1474 C C . ARG A 1 188 ? -11.033 12.807 8.990 1.00 90.50 188 ARG A C 1
ATOM 1476 O O . ARG A 1 188 ? -11.587 13.166 10.032 1.00 90.50 188 ARG A O 1
ATOM 1483 N N . ILE A 1 189 ? -9.896 12.108 8.963 1.00 91.75 189 ILE A N 1
ATOM 1484 C CA . ILE A 1 189 ? -9.119 11.791 10.167 1.00 91.75 189 ILE A CA 1
ATOM 1485 C C . ILE A 1 189 ? -8.853 13.096 10.912 1.00 91.75 189 ILE A C 1
ATOM 1487 O O . ILE A 1 189 ? -8.478 14.094 10.287 1.00 91.75 189 ILE A O 1
ATOM 1491 N N . GLN A 1 190 ? -9.111 13.100 12.220 1.00 90.75 190 GLN A N 1
ATOM 1492 C CA . GLN A 1 190 ? -8.957 14.302 13.028 1.00 90.75 190 GLN A CA 1
ATOM 1493 C C . GLN A 1 190 ? -7.540 14.856 12.874 1.00 90.75 190 GLN A C 1
ATOM 1495 O O . GLN A 1 190 ? -6.562 14.112 12.841 1.00 90.75 190 GLN A O 1
ATOM 1500 N N . GLN A 1 191 ? -7.434 16.175 12.749 1.00 91.56 191 GLN A N 1
ATOM 1501 C CA . GLN A 1 191 ? -6.141 16.832 12.647 1.00 91.56 191 GLN A CA 1
ATOM 1502 C C . GLN A 1 191 ? -5.477 16.836 14.029 1.00 91.56 191 GLN A C 1
ATOM 1504 O O . GLN A 1 191 ? -6.078 17.343 14.981 1.00 91.56 191 GLN A O 1
ATOM 1509 N N . PRO A 1 192 ? -4.268 16.271 14.166 1.00 88.62 192 PRO A N 1
ATOM 1510 C CA . PRO A 1 192 ? -3.530 16.373 15.413 1.00 88.62 192 PRO A CA 1
ATOM 1511 C C . PRO A 1 192 ? -3.103 17.831 15.672 1.00 88.62 192 PRO A C 1
ATOM 1513 O O . PRO A 1 192 ? -2.843 18.569 14.716 1.00 88.62 192 PRO A O 1
ATOM 1516 N N . PRO A 1 193 ? -2.989 18.270 16.939 1.00 85.88 193 PRO A N 1
ATOM 1517 C CA . PRO A 1 193 ? -2.514 19.613 17.269 1.00 85.88 193 PRO A CA 1
ATOM 1518 C C . PRO A 1 193 ? -1.166 19.935 16.607 1.00 85.88 193 PRO A C 1
ATOM 1520 O O . PRO A 1 193 ? -0.232 19.141 16.669 1.00 85.88 193 PRO A O 1
ATOM 1523 N N . GLY A 1 194 ? -1.066 21.100 15.962 1.00 86.50 194 GLY A N 1
ATOM 1524 C CA . GLY A 1 194 ? 0.146 21.533 15.252 1.00 86.50 194 GLY A CA 1
ATOM 1525 C C . GLY A 1 194 ? 0.298 20.994 13.824 1.00 86.50 194 GLY A C 1
ATOM 1526 O O . GLY A 1 194 ? 1.250 21.364 13.141 1.00 86.50 194 GLY A O 1
ATOM 1527 N N . TYR A 1 195 ? -0.641 20.175 13.341 1.00 87.00 195 TYR A N 1
ATOM 1528 C CA . TYR A 1 195 ? -0.665 19.687 11.963 1.00 87.00 195 TYR A CA 1
ATOM 1529 C C . TYR A 1 195 ? -1.776 20.371 11.168 1.00 87.00 195 TYR A C 1
ATOM 1531 O O . TYR A 1 195 ? -2.904 20.492 11.632 1.00 87.00 195 TYR A O 1
ATOM 1539 N N . THR A 1 196 ? -1.483 20.754 9.924 1.00 89.12 196 THR A N 1
ATOM 1540 C CA . THR A 1 196 ? -2.507 21.266 8.996 1.00 89.12 196 THR A CA 1
ATOM 1541 C C . THR A 1 196 ? -3.384 20.147 8.435 1.00 89.12 196 THR A C 1
ATOM 1543 O O . THR A 1 196 ? -4.537 20.373 8.074 1.00 89.12 196 THR A O 1
ATOM 1546 N N . ARG A 1 197 ? -2.836 18.929 8.326 1.00 90.56 197 ARG A N 1
ATOM 1547 C CA . ARG A 1 197 ? -3.509 17.708 7.862 1.00 90.56 197 ARG A CA 1
ATOM 1548 C C . ARG A 1 197 ? -2.872 16.487 8.514 1.00 90.56 197 ARG A C 1
ATOM 1550 O O . ARG A 1 197 ? -1.688 16.511 8.847 1.00 90.56 197 ARG A O 1
ATOM 1557 N N . PHE A 1 198 ? -3.634 15.402 8.628 1.00 90.75 198 PHE A N 1
ATOM 1558 C CA . PHE A 1 198 ? -3.071 14.122 9.046 1.00 90.75 198 PHE A CA 1
ATOM 1559 C C . PHE A 1 198 ? -2.050 13.630 7.993 1.00 90.75 198 PHE A C 1
ATOM 1561 O O . PHE A 1 198 ? -2.398 13.557 6.809 1.00 90.75 198 PHE A O 1
ATOM 1568 N N . PRO A 1 199 ? -0.799 13.315 8.372 1.00 91.44 199 PRO A N 1
ATOM 1569 C CA . PRO A 1 199 ? 0.225 12.852 7.438 1.00 91.44 199 PRO A CA 1
ATOM 1570 C C . PRO A 1 199 ? -0.084 11.438 6.926 1.00 91.44 199 PRO A C 1
ATOM 1572 O O . PRO A 1 199 ? -0.176 10.490 7.698 1.00 91.44 199 PRO A O 1
ATOM 1575 N N . LEU A 1 200 ? -0.202 11.288 5.604 1.00 91.88 200 LEU A N 1
ATOM 1576 C CA . LEU A 1 200 ? -0.549 10.015 4.951 1.00 91.88 200 LEU A CA 1
ATOM 1577 C C . LEU A 1 200 ? 0.635 9.307 4.289 1.00 91.88 200 LEU A C 1
ATOM 1579 O O . LEU A 1 200 ? 0.436 8.369 3.526 1.00 91.88 200 LEU A O 1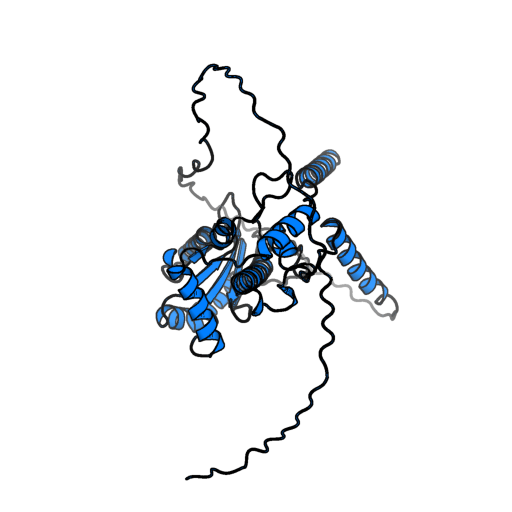
ATOM 1583 N N . LYS A 1 201 ? 1.864 9.743 4.569 1.00 91.19 201 LYS A N 1
ATOM 1584 C CA . LYS A 1 201 ? 3.054 9.030 4.099 1.00 91.19 201 LYS A CA 1
ATOM 1585 C C . LYS A 1 201 ? 3.126 7.652 4.750 1.00 91.19 201 LYS A C 1
ATOM 1587 O O . LYS A 1 201 ? 2.865 7.550 5.952 1.00 91.19 201 LYS A O 1
ATOM 1592 N N . LEU A 1 202 ? 3.563 6.635 4.007 1.00 91.44 202 LEU A N 1
ATOM 1593 C CA . LEU A 1 202 ? 3.684 5.262 4.514 1.00 91.44 202 LEU A CA 1
ATOM 1594 C C . LEU A 1 202 ? 4.497 5.188 5.806 1.00 91.44 202 LEU A C 1
ATOM 1596 O O . LEU A 1 202 ? 4.078 4.561 6.778 1.00 91.44 202 LEU A O 1
ATOM 1600 N N . GLU A 1 203 ? 5.601 5.934 5.841 1.00 90.25 203 GLU A N 1
ATOM 1601 C CA . GLU A 1 203 ? 6.522 6.020 6.974 1.00 90.25 203 GLU A CA 1
ATOM 1602 C C . GLU A 1 203 ? 5.891 6.507 8.282 1.00 90.25 203 GLU A C 1
ATOM 1604 O O . GLU A 1 203 ? 6.420 6.218 9.355 1.00 90.25 203 GLU A O 1
ATOM 1609 N N . VAL A 1 204 ? 4.761 7.212 8.192 1.00 90.94 204 VAL A N 1
ATOM 1610 C CA . VAL A 1 204 ? 4.010 7.741 9.334 1.00 90.94 204 VAL A CA 1
ATOM 1611 C C . VAL A 1 204 ? 2.744 6.931 9.572 1.00 90.94 204 VAL A C 1
ATOM 1613 O O . VAL A 1 204 ? 2.455 6.540 10.699 1.00 90.94 204 VAL A O 1
ATOM 1616 N N . LEU A 1 205 ? 1.996 6.632 8.511 1.00 92.19 205 LEU A N 1
ATOM 1617 C CA . LEU A 1 205 ? 0.708 5.960 8.615 1.00 92.19 205 LEU A CA 1
ATOM 1618 C C . LEU A 1 205 ? 0.855 4.501 9.069 1.00 92.19 205 LEU A C 1
ATOM 1620 O O . LEU A 1 205 ? 0.081 4.041 9.908 1.00 92.19 205 LEU A O 1
ATOM 1624 N N . PHE A 1 206 ? 1.860 3.780 8.561 1.00 93.69 206 PHE A N 1
ATOM 1625 C CA . PHE A 1 206 ? 2.096 2.383 8.923 1.00 93.69 206 PHE A CA 1
ATOM 1626 C C . PHE A 1 206 ? 2.356 2.177 10.425 1.00 93.69 206 PHE A C 1
ATOM 1628 O O . PHE A 1 206 ? 1.648 1.369 11.023 1.00 93.69 206 PHE A O 1
ATOM 1635 N N . PRO A 1 207 ? 3.307 2.873 11.083 1.00 91.62 207 PRO A N 1
ATOM 1636 C CA . PRO A 1 207 ? 3.535 2.681 12.517 1.00 91.62 207 PRO A CA 1
ATOM 1637 C C . PRO A 1 207 ? 2.354 3.118 13.393 1.00 91.62 207 PRO A C 1
ATOM 1639 O O . PRO A 1 207 ? 2.233 2.610 14.505 1.00 91.62 207 PRO A O 1
ATOM 1642 N N . VAL A 1 208 ? 1.490 4.015 12.904 1.00 91.19 208 VAL A N 1
ATOM 1643 C CA . VAL A 1 208 ? 0.277 4.454 13.612 1.00 91.19 208 VAL A CA 1
ATOM 1644 C C . VAL A 1 208 ? -0.836 3.399 13.529 1.00 91.19 208 VAL A C 1
ATOM 1646 O O . VAL A 1 208 ? -1.477 3.119 14.536 1.00 91.19 208 VAL A O 1
ATOM 1649 N N . LEU A 1 209 ? -1.027 2.748 12.375 1.00 91.94 209 LEU A N 1
ATOM 1650 C CA . LEU A 1 209 ? -2.030 1.682 12.199 1.00 91.94 209 LEU A CA 1
ATOM 1651 C C . LEU A 1 209 ? -1.559 0.298 12.663 1.00 91.94 209 LEU A C 1
ATOM 1653 O O . LEU A 1 209 ? -2.355 -0.510 13.130 1.00 91.94 209 LEU A O 1
ATOM 1657 N N . CYS A 1 210 ? -0.274 -0.008 12.502 1.00 92.94 210 CYS A N 1
ATOM 1658 C CA . CYS A 1 210 ? 0.327 -1.305 12.814 1.00 92.94 210 CYS A CA 1
ATOM 1659 C C . CYS A 1 210 ? 1.479 -1.146 13.820 1.00 92.94 210 CYS A C 1
ATOM 1661 O O . CYS A 1 210 ? 2.637 -1.478 13.525 1.00 92.94 210 CYS A O 1
ATOM 1663 N N . PRO A 1 211 ? 1.196 -0.635 15.028 1.00 88.88 211 PRO A N 1
ATOM 1664 C CA . PRO A 1 211 ? 2.227 -0.347 16.005 1.00 88.88 211 PRO A CA 1
ATOM 1665 C C . PRO A 1 211 ? 2.955 -1.623 16.423 1.00 88.88 211 PRO A C 1
ATOM 1667 O O . PRO A 1 211 ? 2.363 -2.689 16.592 1.00 88.88 211 PRO A O 1
ATOM 1670 N N . ARG A 1 212 ? 4.273 -1.500 16.626 1.00 86.44 212 ARG A N 1
ATOM 1671 C CA . ARG A 1 212 ? 5.187 -2.598 17.013 1.00 86.44 212 ARG A CA 1
ATOM 1672 C C . ARG A 1 212 ? 5.369 -3.688 15.951 1.00 86.44 212 ARG A C 1
ATOM 1674 O O . ARG A 1 212 ? 6.027 -4.691 16.233 1.00 86.44 212 ARG A O 1
ATOM 1681 N N . HIS A 1 213 ? 4.846 -3.506 14.739 1.00 92.31 213 HIS A N 1
ATOM 1682 C CA . HIS A 1 213 ? 5.096 -4.448 13.659 1.00 92.31 213 HIS A CA 1
ATOM 1683 C C . HIS A 1 213 ? 6.595 -4.491 13.311 1.00 92.31 213 HIS A C 1
ATOM 1685 O O . HIS A 1 213 ? 7.301 -3.481 13.332 1.00 92.31 213 HIS A O 1
ATOM 1691 N N . ASN A 1 214 ? 7.111 -5.669 12.952 1.00 93.31 214 ASN A N 1
ATOM 1692 C CA . ASN A 1 214 ? 8.539 -5.853 12.655 1.00 93.31 214 ASN A CA 1
ATOM 1693 C C . ASN A 1 214 ? 9.011 -5.114 11.385 1.00 93.31 214 ASN A C 1
ATOM 1695 O O . ASN A 1 214 ? 10.217 -5.009 11.159 1.00 93.31 214 ASN A O 1
ATOM 1699 N N . LEU A 1 215 ? 8.067 -4.613 10.582 1.00 92.94 215 LEU A N 1
ATOM 1700 C CA . LEU A 1 215 ? 8.315 -3.811 9.385 1.00 92.94 215 LEU A CA 1
ATOM 1701 C C . LEU A 1 215 ? 8.466 -2.316 9.675 1.00 92.94 215 LEU A C 1
ATOM 1703 O O . LEU A 1 215 ? 8.922 -1.611 8.785 1.00 92.94 215 LEU A O 1
ATOM 1707 N N . CYS A 1 216 ? 8.112 -1.817 10.866 1.00 90.94 216 CYS A N 1
ATOM 1708 C CA . CYS A 1 216 ? 8.240 -0.388 11.165 1.00 90.94 216 CYS A CA 1
ATOM 1709 C C . CYS A 1 216 ? 9.687 0.076 10.945 1.00 90.94 216 CYS A C 1
ATOM 1711 O O . CYS A 1 216 ? 10.616 -0.622 11.337 1.00 90.94 216 CYS A O 1
ATOM 1713 N N . GLY A 1 217 ? 9.891 1.235 10.313 1.00 87.44 217 GLY A N 1
ATOM 1714 C CA . GLY A 1 217 ? 11.230 1.782 10.058 1.00 87.44 217 GLY A CA 1
ATOM 1715 C C . GLY A 1 217 ? 12.065 1.014 9.024 1.00 87.44 217 GLY A C 1
ATOM 1716 O O . GLY A 1 217 ? 13.279 1.205 8.978 1.00 87.44 217 GLY A O 1
ATOM 1717 N N . ARG A 1 218 ? 11.441 0.140 8.221 1.00 90.38 218 ARG A N 1
ATOM 1718 C CA . ARG A 1 218 ? 12.079 -0.575 7.100 1.00 90.38 218 ARG A CA 1
ATOM 1719 C C . ARG A 1 218 ? 11.604 -0.087 5.724 1.00 90.38 218 ARG A C 1
ATOM 1721 O O . ARG A 1 218 ? 11.668 -0.857 4.773 1.00 90.38 218 ARG A O 1
ATOM 1728 N N . ASN A 1 219 ? 11.096 1.141 5.656 1.00 88.50 219 ASN A N 1
ATOM 1729 C CA . ASN A 1 219 ? 10.599 1.762 4.422 1.00 88.50 219 ASN A CA 1
ATOM 1730 C C . ASN A 1 219 ? 11.761 2.065 3.457 1.00 88.50 219 ASN A C 1
ATOM 1732 O O . ASN A 1 219 ? 12.926 1.957 3.860 1.00 88.50 219 ASN A O 1
ATOM 1736 N N . HIS A 1 220 ? 11.440 2.522 2.244 1.00 87.94 220 HIS A N 1
ATOM 1737 C CA . HIS A 1 220 ? 12.394 2.791 1.151 1.00 87.94 220 HIS A CA 1
ATOM 1738 C C . HIS A 1 220 ? 13.017 1.514 0.580 1.00 87.94 220 HIS A C 1
ATOM 1740 O O . HIS A 1 220 ? 14.190 1.471 0.198 1.00 87.94 220 HIS A O 1
ATOM 1746 N N . LEU A 1 221 ? 12.244 0.437 0.636 1.00 91.00 221 LEU A N 1
ATOM 1747 C CA . LEU A 1 221 ? 12.549 -0.817 -0.017 1.00 91.00 221 LEU A CA 1
ATOM 1748 C C . LEU A 1 221 ? 11.230 -1.323 -0.574 1.00 91.00 221 LEU A C 1
ATOM 1750 O O . LEU A 1 221 ? 10.413 -1.825 0.199 1.00 91.00 221 LEU A O 1
ATOM 1754 N N . ALA A 1 222 ? 11.084 -1.313 -1.897 1.00 92.62 222 ALA A N 1
ATOM 1755 C CA . ALA A 1 222 ? 9.842 -1.683 -2.576 1.00 92.62 222 ALA A CA 1
ATOM 1756 C C . ALA A 1 222 ? 9.116 -2.913 -2.004 1.00 92.62 222 ALA A C 1
ATOM 1758 O O . ALA A 1 222 ? 7.893 -2.933 -1.876 1.00 92.62 222 ALA A O 1
ATOM 1759 N N . LEU A 1 223 ? 9.842 -3.973 -1.620 1.00 95.06 223 LEU A N 1
ATOM 1760 C CA . LEU A 1 223 ? 9.215 -5.153 -1.015 1.00 95.06 223 LEU A CA 1
ATOM 1761 C C . LEU A 1 223 ? 8.647 -4.877 0.386 1.00 95.06 223 LEU A C 1
ATOM 1763 O O . LEU A 1 223 ? 7.592 -5.407 0.743 1.00 95.06 223 LEU A O 1
ATOM 1767 N N . MET A 1 224 ? 9.375 -4.128 1.214 1.00 95.50 224 MET A N 1
ATOM 1768 C CA . MET A 1 224 ? 8.907 -3.737 2.543 1.00 95.50 224 MET A CA 1
ATOM 1769 C C . MET A 1 224 ? 7.714 -2.795 2.419 1.00 95.50 224 MET A C 1
ATOM 1771 O O . MET A 1 224 ? 6.707 -3.044 3.079 1.00 95.50 224 MET A O 1
ATOM 1775 N N . ASP A 1 225 ? 7.784 -1.817 1.521 1.00 94.56 225 ASP A N 1
ATOM 1776 C CA . ASP A 1 225 ? 6.718 -0.843 1.291 1.00 94.56 225 ASP A CA 1
ATOM 1777 C C . ASP A 1 225 ? 5.452 -1.514 0.739 1.00 94.56 225 ASP A C 1
ATOM 1779 O O . ASP A 1 225 ? 4.358 -1.303 1.266 1.00 94.56 225 ASP A O 1
ATOM 1783 N N . CYS A 1 226 ? 5.584 -2.475 -0.185 1.00 95.69 226 CYS A N 1
ATOM 1784 C CA . CYS A 1 226 ? 4.480 -3.348 -0.602 1.00 95.69 226 CYS A CA 1
ATOM 1785 C C . CYS A 1 226 ? 3.811 -4.058 0.589 1.00 95.69 226 CYS A C 1
ATOM 1787 O O . CYS A 1 226 ? 2.584 -4.082 0.719 1.00 95.69 226 CYS A O 1
ATOM 1789 N N . ARG A 1 227 ? 4.611 -4.663 1.476 1.00 96.62 227 ARG A N 1
ATOM 1790 C CA . ARG A 1 227 ? 4.096 -5.417 2.632 1.00 96.62 227 ARG A CA 1
ATOM 1791 C C . ARG A 1 227 ? 3.427 -4.514 3.657 1.00 96.62 227 ARG A C 1
ATOM 1793 O O . ARG A 1 227 ? 2.400 -4.897 4.209 1.00 96.62 227 ARG A O 1
ATOM 1800 N N . GLN A 1 228 ? 3.989 -3.340 3.912 1.00 95.75 228 GLN A N 1
ATOM 1801 C CA . GLN A 1 228 ? 3.368 -2.356 4.787 1.00 95.75 228 GLN A CA 1
ATOM 1802 C C . GLN A 1 228 ? 2.059 -1.843 4.183 1.00 95.75 228 GLN A C 1
ATOM 1804 O O . GLN A 1 228 ? 1.044 -1.837 4.870 1.00 95.75 228 GLN A O 1
ATOM 1809 N N . THR A 1 229 ? 2.043 -1.529 2.886 1.00 95.69 229 THR A N 1
ATOM 1810 C CA . THR A 1 229 ? 0.841 -1.119 2.143 1.00 95.69 229 THR A CA 1
ATOM 1811 C C . THR A 1 229 ? -0.277 -2.151 2.252 1.00 95.69 229 THR A C 1
ATOM 1813 O O . THR A 1 229 ? -1.427 -1.787 2.486 1.00 95.69 229 THR A O 1
ATOM 1816 N N . ARG A 1 230 ? 0.047 -3.449 2.151 1.00 96.69 230 ARG A N 1
ATOM 1817 C CA . ARG A 1 230 ? -0.923 -4.536 2.362 1.00 96.69 230 ARG A CA 1
ATOM 1818 C C . ARG A 1 230 ? -1.580 -4.457 3.734 1.00 96.69 230 ARG A C 1
ATOM 1820 O O . ARG A 1 230 ? -2.797 -4.527 3.826 1.00 96.69 230 ARG A O 1
ATOM 1827 N N . LEU A 1 231 ? -0.771 -4.310 4.779 1.00 96.44 231 LEU A N 1
ATOM 1828 C CA . LEU A 1 231 ? -1.248 -4.257 6.159 1.00 96.44 231 LEU A CA 1
ATOM 1829 C C . LEU A 1 231 ? -2.046 -2.979 6.442 1.00 96.44 231 LEU A C 1
ATOM 1831 O O . LEU A 1 231 ? -3.032 -3.026 7.167 1.00 96.44 231 LEU A O 1
ATOM 1835 N N . VAL A 1 232 ? -1.664 -1.854 5.833 1.00 95.50 232 VAL A N 1
ATOM 1836 C CA . VAL A 1 232 ? -2.451 -0.614 5.867 1.00 95.50 232 VAL A CA 1
ATOM 1837 C C . VAL A 1 232 ? -3.812 -0.820 5.198 1.00 95.50 232 VAL A C 1
ATOM 1839 O O . VAL A 1 232 ? -4.828 -0.423 5.756 1.00 95.50 232 VAL A O 1
ATOM 1842 N N . LEU A 1 233 ? -3.866 -1.488 4.044 1.00 95.19 233 LEU A N 1
ATOM 1843 C CA . LEU A 1 233 ? -5.136 -1.835 3.399 1.00 95.19 233 LEU A CA 1
ATOM 1844 C C . LEU A 1 233 ? -5.976 -2.795 4.255 1.00 95.19 233 LEU A C 1
ATOM 1846 O O . LEU A 1 233 ? -7.180 -2.599 4.360 1.00 95.19 233 LEU A O 1
ATOM 1850 N N . ASP A 1 234 ? -5.362 -3.791 4.901 1.00 95.25 234 ASP A N 1
ATOM 1851 C CA . ASP A 1 234 ? -6.070 -4.680 5.834 1.00 95.25 234 ASP A CA 1
ATOM 1852 C C . ASP A 1 234 ? -6.674 -3.879 6.995 1.00 95.25 234 ASP A C 1
ATOM 1854 O O . ASP A 1 234 ? -7.852 -4.035 7.307 1.00 95.25 234 ASP A O 1
ATOM 1858 N N . ALA A 1 235 ? -5.896 -2.968 7.585 1.00 94.69 235 ALA A N 1
ATOM 1859 C CA . ALA A 1 235 ? -6.360 -2.052 8.622 1.00 94.69 235 ALA A CA 1
ATOM 1860 C C . ALA A 1 235 ? -7.559 -1.216 8.156 1.00 94.69 235 ALA A C 1
ATOM 1862 O O . ALA A 1 235 ? -8.547 -1.087 8.876 1.00 94.69 235 ALA A O 1
ATOM 1863 N N . PHE A 1 236 ? -7.484 -0.663 6.943 1.00 95.31 236 PHE A N 1
ATOM 1864 C CA . PHE A 1 236 ? -8.577 0.092 6.338 1.00 95.31 236 PHE A CA 1
ATOM 1865 C C . PHE A 1 236 ? -9.845 -0.759 6.203 1.00 95.31 236 PHE A C 1
ATOM 1867 O O . PHE A 1 236 ? -10.916 -0.331 6.632 1.00 95.31 236 PHE A O 1
ATOM 1874 N N . ASP A 1 237 ? -9.717 -1.978 5.673 1.00 95.12 237 ASP A N 1
ATOM 1875 C CA . ASP A 1 237 ? -10.840 -2.897 5.490 1.00 95.12 237 ASP A CA 1
ATOM 1876 C C . ASP A 1 237 ? -11.505 -3.239 6.839 1.00 95.12 237 ASP A C 1
ATOM 1878 O O . ASP A 1 237 ? -12.732 -3.225 6.934 1.00 95.12 237 ASP A O 1
ATOM 1882 N N . PHE A 1 238 ? -10.723 -3.452 7.908 1.00 94.94 238 PHE A N 1
ATOM 1883 C CA . PHE A 1 238 ? -11.257 -3.639 9.265 1.00 94.94 238 PHE A CA 1
ATOM 1884 C C . PHE A 1 238 ? -11.958 -2.390 9.812 1.00 94.94 238 PHE A C 1
ATOM 1886 O O . PHE A 1 238 ? -13.020 -2.494 10.424 1.00 94.94 238 PHE A O 1
ATOM 1893 N N . LEU A 1 239 ? -11.411 -1.193 9.591 1.00 94.94 239 LEU A N 1
ATOM 1894 C CA . LEU A 1 239 ? -12.018 0.058 10.063 1.00 94.94 239 LEU A CA 1
ATOM 1895 C C . LEU A 1 239 ? -13.334 0.388 9.334 1.00 94.94 239 LEU A C 1
ATOM 1897 O O . LEU A 1 239 ? -14.207 1.059 9.897 1.00 94.94 239 LEU A O 1
ATOM 1901 N N . CYS A 1 240 ? -13.520 -0.121 8.116 1.00 95.19 240 CYS A N 1
ATOM 1902 C CA . CYS A 1 240 ? -14.781 -0.025 7.381 1.00 95.19 240 CYS A CA 1
ATOM 1903 C C . CYS A 1 240 ? -15.876 -0.974 7.893 1.00 95.19 240 CYS A C 1
ATOM 1905 O O . CYS A 1 240 ? -17.054 -0.757 7.600 1.00 95.19 240 CYS A O 1
ATOM 1907 N N . GLN A 1 241 ? -15.534 -1.996 8.678 1.00 95.06 241 GLN A N 1
ATOM 1908 C CA . GLN A 1 241 ? -16.524 -2.888 9.280 1.00 95.06 241 GLN A CA 1
ATOM 1909 C C . GLN A 1 241 ? -17.267 -2.207 10.449 1.00 95.06 241 GLN A C 1
ATOM 1911 O O . GLN A 1 241 ? -16.680 -1.354 11.134 1.00 95.06 241 GLN A O 1
ATOM 1916 N N . PRO A 1 242 ? -18.535 -2.589 10.714 1.00 94.25 242 PRO A N 1
ATOM 1917 C CA . PRO A 1 242 ? -19.255 -2.198 11.927 1.00 94.25 242 PRO A CA 1
ATOM 1918 C C . PRO A 1 242 ? -18.464 -2.536 13.191 1.00 94.25 242 PRO A C 1
ATOM 1920 O O . PRO A 1 242 ? -17.812 -3.582 13.246 1.00 94.25 242 PRO A O 1
ATOM 1923 N N . PHE A 1 243 ? -18.535 -1.674 14.207 1.00 90.50 243 PHE A N 1
ATOM 1924 C CA . PHE A 1 243 ? -17.731 -1.765 15.433 1.00 90.50 243 PHE A CA 1
ATOM 1925 C C . PHE A 1 243 ? -17.797 -3.153 16.088 1.00 90.50 243 PHE A C 1
ATOM 1927 O O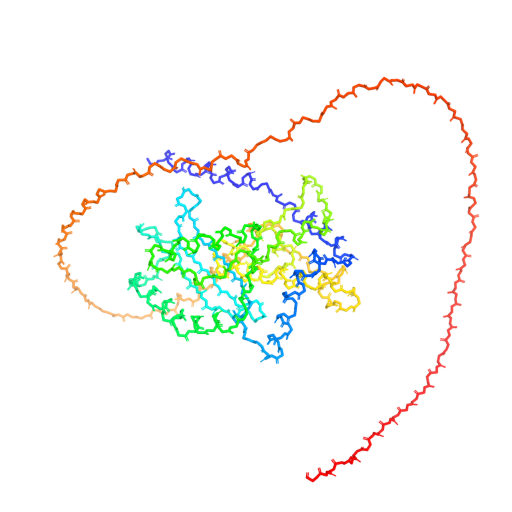 . PHE A 1 243 ? -16.774 -3.702 16.496 1.00 90.50 243 PHE A O 1
ATOM 1934 N N . GLU A 1 244 ? -18.989 -3.740 16.130 1.00 91.88 244 GLU A N 1
ATOM 1935 C CA . GLU A 1 244 ? -19.294 -5.018 16.772 1.00 91.88 244 GLU A CA 1
ATOM 1936 C C . GLU A 1 244 ? -18.645 -6.204 16.049 1.00 91.88 244 GLU A C 1
ATOM 1938 O O . GLU A 1 244 ? -18.368 -7.231 16.663 1.00 91.88 244 GLU A O 1
ATOM 1943 N N . SER A 1 245 ? -18.387 -6.053 14.749 1.00 94.50 245 SER A N 1
ATOM 1944 C CA . SER A 1 245 ? -17.795 -7.092 13.899 1.00 94.50 245 SER A CA 1
ATOM 1945 C C . SER A 1 245 ? -16.272 -7.013 13.790 1.00 94.50 245 SER A C 1
ATOM 1947 O O . SER A 1 245 ? -15.650 -7.934 13.264 1.00 94.50 245 SER A O 1
ATOM 1949 N N . ARG A 1 246 ? -15.657 -5.937 14.299 1.00 93.12 246 ARG A N 1
ATOM 1950 C CA . ARG A 1 246 ? -14.202 -5.757 14.243 1.00 93.12 246 ARG A CA 1
ATOM 1951 C C . ARG A 1 246 ? -13.496 -6.700 15.202 1.00 93.12 246 ARG A C 1
ATOM 1953 O O . ARG A 1 246 ? -13.929 -6.893 16.341 1.00 93.12 246 ARG A O 1
ATOM 1960 N N . GLU A 1 247 ? -12.336 -7.198 14.780 1.00 90.19 247 GLU A N 1
ATOM 1961 C CA . GLU A 1 247 ? -11.453 -7.943 15.673 1.00 90.19 247 GLU A CA 1
ATOM 1962 C C . GLU A 1 247 ? -11.061 -7.089 16.896 1.00 90.19 247 GLU A C 1
ATOM 1964 O O . GLU A 1 247 ? -10.918 -5.867 16.775 1.00 90.19 247 GLU A O 1
ATOM 1969 N N . PRO A 1 248 ? -10.814 -7.701 18.072 1.00 89.75 248 PRO A N 1
ATOM 1970 C CA . PRO A 1 248 ? -10.536 -6.963 19.304 1.00 89.75 248 PRO A CA 1
ATOM 1971 C C . PRO A 1 248 ? -9.397 -5.944 19.199 1.00 89.75 248 PRO A C 1
ATOM 1973 O O . PRO A 1 248 ? -9.443 -4.926 19.881 1.00 89.75 248 PRO A O 1
ATOM 1976 N N . GLY A 1 249 ? -8.392 -6.193 18.353 1.00 87.06 249 GLY A N 1
ATOM 1977 C CA . GLY A 1 249 ? -7.269 -5.276 18.139 1.00 87.06 249 GLY A CA 1
ATOM 1978 C C . GLY A 1 249 ? -7.630 -3.985 17.395 1.00 87.06 249 GLY A C 1
ATOM 1979 O O . GLY A 1 249 ? -6.882 -3.020 17.497 1.00 87.06 249 GLY A O 1
ATOM 1980 N N . TRP A 1 250 ? -8.768 -3.950 16.696 1.00 88.69 250 TRP A N 1
ATOM 1981 C CA . TRP A 1 250 ? -9.265 -2.806 15.917 1.00 88.69 250 TRP A CA 1
ATOM 1982 C C . TRP A 1 250 ? -10.429 -2.071 16.597 1.00 88.69 250 TRP A C 1
ATOM 1984 O O . TRP A 1 250 ? -11.013 -1.146 16.026 1.00 88.69 250 TRP A O 1
ATOM 1994 N N . GLN A 1 251 ? -10.783 -2.477 17.818 1.00 87.44 251 GLN A N 1
ATOM 1995 C CA . GLN A 1 251 ? -11.770 -1.779 18.632 1.00 87.44 251 GLN A CA 1
ATOM 1996 C C . GLN A 1 251 ? -11.118 -0.576 19.352 1.00 87.44 251 GLN A C 1
ATOM 1998 O O . GLN A 1 251 ? -10.017 -0.708 19.899 1.00 87.44 251 GLN A O 1
ATOM 2003 N N . PRO A 1 252 ? -11.787 0.589 19.397 1.00 83.31 252 PRO A N 1
ATOM 2004 C CA . PRO A 1 252 ? -11.433 1.729 20.246 1.00 83.31 252 PRO A CA 1
ATOM 2005 C C . PRO A 1 252 ? -11.019 1.328 21.669 1.00 83.31 252 PRO A C 1
ATOM 2007 O O . PRO A 1 252 ? -11.621 0.437 22.271 1.00 83.31 252 PRO A O 1
ATOM 2010 N N . GLY A 1 253 ? -9.963 1.949 22.205 1.00 82.69 253 GLY A N 1
ATOM 2011 C CA . GLY A 1 253 ? -9.396 1.629 23.521 1.00 82.69 253 GLY A CA 1
ATOM 2012 C C . GLY A 1 253 ? -8.563 0.340 23.593 1.00 82.69 253 GLY A C 1
ATOM 2013 O O . GLY A 1 253 ? -7.792 0.169 24.539 1.00 82.69 253 GLY A O 1
ATOM 2014 N N . LYS A 1 254 ? -8.674 -0.560 22.604 1.00 85.19 254 LYS A N 1
ATOM 2015 C CA . LYS A 1 254 ? -7.857 -1.785 22.482 1.00 85.19 254 LYS A CA 1
ATOM 2016 C C . LYS A 1 254 ? -6.802 -1.706 21.379 1.00 85.19 254 LYS A C 1
ATOM 2018 O O . LYS A 1 254 ? -5.969 -2.611 21.288 1.00 85.19 254 LYS A O 1
ATOM 2023 N N . LEU A 1 255 ? -6.813 -0.635 20.581 1.00 81.38 255 LEU A N 1
ATOM 2024 C CA . LEU A 1 255 ? -5.746 -0.339 19.630 1.00 81.38 255 LEU A CA 1
ATOM 2025 C C . LEU A 1 255 ? -4.408 -0.362 20.370 1.00 81.38 255 LEU A C 1
ATOM 2027 O O . LEU A 1 255 ? -4.221 0.278 21.410 1.00 81.38 255 LEU A O 1
ATOM 2031 N N . ALA A 1 256 ? -3.481 -1.168 19.861 1.00 79.62 256 ALA A N 1
ATOM 2032 C CA . ALA A 1 256 ? -2.172 -1.281 20.471 1.00 79.62 256 ALA A CA 1
ATOM 2033 C C . ALA A 1 256 ? -1.497 0.096 20.458 1.00 79.62 256 ALA A C 1
ATOM 2035 O O . ALA A 1 256 ? -1.424 0.746 19.429 1.00 79.62 256 ALA A O 1
ATOM 2036 N N . LYS A 1 257 ? -0.980 0.547 21.602 1.00 79.06 257 LYS A N 1
ATOM 2037 C CA . LYS A 1 257 ? -0.228 1.806 21.661 1.00 79.06 257 LYS A CA 1
ATOM 2038 C C . LYS A 1 257 ? 1.181 1.599 21.114 1.00 79.06 257 LYS A C 1
ATOM 2040 O O . LYS A 1 257 ? 1.849 0.609 21.465 1.00 79.06 257 LYS A O 1
ATOM 2045 N N . ILE A 1 258 ? 1.664 2.537 20.316 1.00 69.88 258 ILE A N 1
ATOM 2046 C CA . ILE A 1 258 ? 3.057 2.722 19.938 1.00 69.88 258 ILE A CA 1
ATOM 2047 C C . ILE A 1 258 ? 3.857 2.780 21.240 1.00 69.88 258 ILE A C 1
ATOM 2049 O O . ILE A 1 258 ? 3.844 3.742 21.997 1.00 69.88 258 ILE A O 1
ATOM 2053 N N . SER A 1 259 ? 4.585 1.705 21.534 1.00 60.31 259 SER A N 1
ATOM 2054 C CA . SER A 1 259 ? 5.535 1.699 22.653 1.00 60.31 259 SER A CA 1
ATOM 2055 C C . SER A 1 259 ? 6.839 2.419 22.292 1.00 60.31 259 SER A C 1
ATOM 2057 O O . SER A 1 259 ? 7.791 2.401 23.069 1.00 60.31 259 SER A O 1
ATOM 2059 N N . GLN A 1 260 ? 6.929 2.972 21.079 1.00 57.28 260 GLN A N 1
ATOM 2060 C CA . GLN A 1 260 ? 8.100 3.673 20.576 1.00 57.28 260 GLN A CA 1
ATOM 2061 C C . GLN A 1 260 ? 7.973 5.154 20.878 1.00 57.28 260 GLN A C 1
ATOM 2063 O O . GLN A 1 260 ? 7.243 5.879 20.221 1.00 57.28 260 GLN A O 1
ATOM 2068 N N . THR A 1 261 ? 8.739 5.605 21.859 1.00 51.16 261 THR A N 1
ATOM 2069 C CA . THR A 1 261 ? 8.822 7.026 22.189 1.00 51.16 261 THR A CA 1
ATOM 2070 C C . THR A 1 261 ? 9.517 7.838 21.095 1.00 51.16 261 THR A C 1
ATOM 2072 O O . THR A 1 261 ? 9.281 9.034 21.009 1.00 51.16 261 THR A O 1
ATOM 2075 N N . THR A 1 262 ? 10.340 7.206 20.245 1.00 54.03 262 THR A N 1
ATOM 2076 C CA . THR A 1 262 ? 10.984 7.829 19.078 1.00 54.03 262 THR A CA 1
ATOM 2077 C C . THR A 1 262 ? 11.361 6.794 18.004 1.00 54.03 262 THR A C 1
ATOM 2079 O O . THR A 1 262 ? 11.694 5.643 18.314 1.00 54.03 262 THR A O 1
ATOM 2082 N N . ILE A 1 263 ? 11.429 7.218 16.732 1.00 50.91 263 ILE A N 1
ATOM 2083 C CA . ILE A 1 263 ? 12.066 6.461 15.630 1.00 50.91 263 ILE A CA 1
ATOM 2084 C C . ILE A 1 263 ? 13.505 6.052 16.005 1.00 50.91 263 ILE A C 1
ATOM 2086 O O . ILE A 1 263 ? 13.946 4.935 15.723 1.00 50.91 263 ILE A O 1
ATOM 2090 N N . THR A 1 264 ? 14.233 6.914 16.724 1.00 52.91 264 THR A N 1
ATOM 2091 C CA . THR A 1 264 ? 15.567 6.586 17.251 1.00 52.91 264 THR A CA 1
ATOM 2092 C C . THR A 1 264 ? 15.531 5.440 18.264 1.00 52.91 264 THR A C 1
ATOM 2094 O O . THR A 1 264 ? 16.451 4.623 18.271 1.00 52.91 264 THR A O 1
ATOM 2097 N N . GLY A 1 265 ? 14.464 5.302 19.054 1.00 54.78 265 GLY A N 1
ATOM 2098 C CA . GLY A 1 265 ? 14.233 4.166 19.946 1.00 54.78 265 GLY A CA 1
ATOM 2099 C C . GLY A 1 265 ? 14.136 2.833 19.198 1.00 54.78 265 GLY A C 1
ATOM 2100 O O . GLY A 1 265 ? 14.721 1.841 19.643 1.00 54.78 265 GLY A O 1
ATOM 2101 N N . TYR A 1 266 ? 13.508 2.809 18.013 1.00 50.09 266 TYR A N 1
ATOM 2102 C CA . TYR A 1 266 ? 13.517 1.625 17.142 1.00 50.09 266 TYR A CA 1
ATOM 2103 C C . TYR A 1 266 ? 14.941 1.244 16.733 1.00 50.09 266 TYR A C 1
ATOM 2105 O O . TYR A 1 266 ? 15.382 0.124 16.997 1.00 50.09 266 TYR A O 1
ATOM 2113 N N . PHE A 1 267 ? 15.689 2.192 16.160 1.00 46.19 267 PHE A N 1
ATOM 2114 C CA . PHE A 1 267 ? 17.050 1.952 15.674 1.00 46.19 267 PHE A CA 1
ATOM 2115 C C . PHE A 1 267 ? 18.039 1.619 16.802 1.00 46.19 267 PHE A C 1
ATOM 2117 O O . PHE A 1 267 ? 19.001 0.877 16.600 1.00 46.19 267 PHE A O 1
ATOM 2124 N N . GLN A 1 268 ? 17.819 2.125 18.016 1.00 49.94 268 GLN A N 1
ATOM 2125 C CA . GLN A 1 268 ? 18.602 1.737 19.190 1.00 49.94 268 GLN A CA 1
ATOM 2126 C C . GLN A 1 268 ? 18.254 0.319 19.670 1.00 49.94 268 GLN A C 1
ATOM 2128 O O . GLN A 1 268 ? 19.150 -0.429 20.073 1.00 49.94 268 GLN A O 1
ATOM 2133 N N . SER A 1 269 ? 16.981 -0.084 19.595 1.00 48.47 269 SER A N 1
ATOM 2134 C CA . SER A 1 269 ? 16.536 -1.428 19.987 1.00 48.47 269 SER A CA 1
ATOM 2135 C C . SER A 1 269 ? 17.058 -2.528 19.050 1.00 48.47 269 SER A C 1
ATOM 2137 O O . SER A 1 269 ? 17.483 -3.589 19.518 1.00 48.47 269 SER A O 1
ATOM 2139 N N . THR A 1 270 ? 17.143 -2.252 17.745 1.00 45.97 270 THR A N 1
ATOM 2140 C CA . THR A 1 270 ? 17.683 -3.180 16.736 1.00 45.97 270 THR A CA 1
ATOM 2141 C C . THR A 1 270 ? 19.212 -3.282 16.791 1.00 45.97 270 THR A C 1
ATOM 2143 O O . THR A 1 270 ? 19.770 -4.373 16.658 1.00 45.97 270 THR A O 1
ATOM 2146 N N . LYS A 1 271 ? 19.924 -2.191 17.118 1.00 50.94 271 LYS A N 1
ATOM 2147 C CA . LYS A 1 271 ? 21.379 -2.237 17.381 1.00 50.94 271 LYS A CA 1
ATOM 2148 C C . LYS A 1 271 ? 21.739 -3.116 18.585 1.00 50.94 271 LYS A C 1
ATOM 2150 O O . LYS A 1 271 ? 22.747 -3.823 18.556 1.00 50.94 271 LYS A O 1
ATOM 2155 N N . ARG A 1 272 ? 20.914 -3.124 19.641 1.00 49.47 272 ARG A N 1
ATOM 2156 C CA . ARG A 1 272 ? 21.148 -3.960 20.836 1.00 49.47 272 ARG A CA 1
ATOM 2157 C C . ARG A 1 272 ? 21.003 -5.460 20.559 1.00 49.47 272 ARG A C 1
ATOM 2159 O O . ARG A 1 272 ? 21.707 -6.252 21.183 1.00 49.47 272 ARG A O 1
ATOM 2166 N N . THR A 1 273 ? 20.135 -5.860 19.632 1.00 49.59 273 THR A N 1
ATOM 2167 C CA . THR A 1 273 ? 19.963 -7.269 19.234 1.00 49.59 273 THR A CA 1
ATOM 2168 C C . THR A 1 273 ? 21.087 -7.752 18.314 1.00 49.59 273 THR A C 1
ATOM 2170 O O . THR A 1 273 ? 21.565 -8.871 18.495 1.00 49.59 273 THR A O 1
ATOM 2173 N N . ALA A 1 274 ? 21.603 -6.900 17.421 1.00 48.09 274 ALA A N 1
ATOM 2174 C CA . ALA A 1 274 ? 22.764 -7.224 16.584 1.00 48.09 274 ALA A CA 1
ATOM 2175 C C . ALA A 1 274 ? 24.067 -7.398 17.398 1.00 48.09 274 ALA A C 1
ATOM 2177 O O . ALA A 1 274 ? 24.816 -8.348 17.175 1.00 48.09 274 ALA A O 1
ATOM 2178 N N . CYS A 1 275 ? 24.313 -6.546 18.404 1.00 50.38 275 CYS A N 1
ATOM 2179 C CA . CYS A 1 275 ? 25.495 -6.678 19.271 1.00 50.38 275 CYS A CA 1
ATOM 2180 C C . CYS A 1 275 ? 25.476 -7.932 20.158 1.00 50.38 275 CYS A C 1
ATOM 2182 O O . CYS A 1 275 ? 26.540 -8.445 20.498 1.00 50.38 275 CYS A O 1
ATOM 2184 N N . LYS A 1 276 ? 24.299 -8.455 20.529 1.00 51.91 276 LYS A N 1
ATOM 2185 C CA . LYS A 1 276 ? 24.218 -9.701 21.312 1.00 51.91 276 LYS A CA 1
ATOM 2186 C C . LYS A 1 276 ? 24.625 -10.931 20.500 1.00 51.91 276 LYS A C 1
ATOM 2188 O O . LYS A 1 276 ? 25.209 -11.841 21.071 1.00 51.91 276 LYS A O 1
ATOM 2193 N N . ARG A 1 277 ? 24.378 -10.932 19.186 1.00 48.03 277 ARG A N 1
ATOM 2194 C CA . ARG A 1 277 ? 24.712 -12.059 18.301 1.00 48.03 277 ARG A CA 1
ATOM 2195 C C . ARG A 1 277 ? 26.216 -12.173 18.027 1.00 48.03 277 ARG A C 1
ATOM 2197 O O . ARG A 1 277 ? 26.739 -13.273 17.988 1.00 48.03 277 ARG A O 1
ATOM 2204 N N . LYS A 1 278 ? 26.934 -11.044 17.964 1.00 47.59 278 LYS A N 1
ATOM 2205 C CA . LYS A 1 278 ? 28.402 -11.031 17.799 1.00 47.59 278 LYS A CA 1
ATOM 2206 C C . LYS A 1 278 ? 29.193 -11.462 19.037 1.00 47.59 278 LYS A C 1
ATOM 2208 O O . LYS A 1 278 ? 30.377 -11.747 18.916 1.00 47.59 278 LYS A O 1
ATOM 2213 N N . ARG A 1 279 ? 28.582 -11.494 20.227 1.00 45.19 279 ARG A N 1
ATOM 2214 C CA . ARG A 1 279 ? 29.296 -11.858 21.464 1.00 45.19 279 ARG A CA 1
ATOM 2215 C C . ARG A 1 279 ? 29.306 -13.367 21.742 1.00 45.19 279 ARG A C 1
ATOM 2217 O O . ARG A 1 279 ? 30.041 -13.787 22.621 1.00 45.19 279 ARG A O 1
ATOM 2224 N N . SER A 1 280 ? 28.531 -14.169 21.009 1.00 50.38 280 SER A N 1
ATOM 2225 C CA . SER A 1 280 ? 28.480 -15.630 21.186 1.00 50.38 280 SER A CA 1
ATOM 2226 C C . SER A 1 280 ? 29.297 -16.430 20.163 1.00 50.38 280 SER A C 1
ATOM 2228 O O . SER A 1 280 ? 29.277 -17.650 20.230 1.00 50.38 280 SER A O 1
ATOM 2230 N N . GLU A 1 281 ? 30.000 -15.781 19.229 1.00 54.41 281 GLU A N 1
ATOM 2231 C CA . GLU A 1 281 ? 30.784 -16.450 18.167 1.00 54.41 281 GLU A CA 1
ATOM 2232 C C . GLU A 1 281 ? 32.312 -16.299 18.322 1.00 54.41 281 GLU A C 1
ATOM 2234 O O . GLU A 1 281 ? 33.055 -16.724 17.448 1.00 54.41 281 GLU A O 1
ATOM 2239 N N . ILE A 1 282 ? 32.808 -15.723 19.426 1.00 51.88 282 ILE A N 1
ATOM 2240 C CA . ILE A 1 282 ? 34.255 -15.529 19.672 1.00 51.88 282 ILE A CA 1
ATOM 2241 C C . ILE A 1 282 ? 34.715 -16.372 20.872 1.00 51.88 282 ILE A C 1
ATOM 2243 O O . ILE A 1 282 ? 35.387 -15.874 21.763 1.00 51.88 282 ILE A O 1
ATOM 2247 N N . GLU A 1 283 ? 34.322 -17.645 20.920 1.00 53.06 283 GLU A N 1
ATOM 2248 C CA . GLU A 1 283 ? 34.979 -18.661 21.760 1.00 53.06 283 GLU A CA 1
ATOM 2249 C C . GLU A 1 283 ? 34.959 -20.016 21.030 1.00 53.06 283 GLU A C 1
ATOM 2251 O O . GLU A 1 283 ? 34.252 -20.944 21.412 1.00 53.06 283 GLU A O 1
ATOM 2256 N N . SER A 1 284 ? 35.722 -20.124 19.940 1.00 53.94 284 SER A N 1
ATOM 2257 C CA . SER A 1 284 ? 36.268 -21.406 19.477 1.00 53.94 284 SER A CA 1
ATOM 2258 C C . SER A 1 284 ? 37.498 -21.149 18.604 1.00 53.94 284 SER A C 1
ATOM 2260 O O . SER A 1 284 ? 37.396 -20.997 17.386 1.00 53.94 284 SER A O 1
ATOM 2262 N N . ASP A 1 285 ? 38.650 -21.058 19.263 1.00 54.88 285 ASP A N 1
ATOM 2263 C CA . ASP A 1 285 ? 39.969 -21.199 18.651 1.00 54.88 285 ASP A CA 1
ATOM 2264 C C . ASP A 1 285 ? 40.163 -22.656 18.200 1.00 54.88 285 ASP A C 1
ATOM 2266 O O . ASP A 1 285 ? 39.985 -23.554 19.021 1.00 54.88 285 ASP A O 1
ATOM 2270 N N . ASP A 1 286 ? 40.577 -22.904 16.952 1.00 60.88 286 ASP A N 1
ATOM 2271 C CA . ASP A 1 286 ? 41.672 -23.853 16.692 1.00 60.88 286 ASP A CA 1
ATOM 2272 C C . ASP A 1 286 ? 42.295 -23.666 15.294 1.00 60.88 286 ASP A C 1
ATOM 2274 O O . ASP A 1 286 ? 41.660 -23.192 14.354 1.00 60.88 286 ASP A O 1
ATOM 2278 N N . ALA A 1 287 ? 43.580 -23.995 15.216 1.00 53.31 287 ALA A N 1
ATOM 2279 C CA . ALA A 1 287 ? 44.602 -23.500 14.302 1.00 53.31 287 ALA A CA 1
ATOM 2280 C C . ALA A 1 287 ? 44.728 -24.227 12.941 1.00 53.31 287 ALA A C 1
ATOM 2282 O O . ALA A 1 287 ? 44.004 -25.177 12.650 1.00 53.31 287 ALA A O 1
ATOM 2283 N N . SER A 1 288 ? 45.769 -23.818 12.189 1.00 53.72 288 SER A N 1
ATOM 2284 C CA . SER A 1 288 ? 46.350 -24.369 10.938 1.00 53.72 288 SER A CA 1
ATOM 2285 C C . SER A 1 288 ? 45.786 -23.765 9.637 1.00 53.72 288 SER A C 1
ATOM 2287 O O . SER A 1 288 ? 44.593 -23.526 9.534 1.00 53.72 288 SER A O 1
ATOM 2289 N N . ASP A 1 289 ? 46.531 -23.473 8.571 1.00 47.78 289 ASP A N 1
ATOM 2290 C CA . ASP A 1 289 ? 47.963 -23.452 8.243 1.00 47.78 289 ASP A CA 1
ATOM 2291 C C . ASP A 1 289 ? 48.077 -22.792 6.841 1.00 47.78 289 ASP A C 1
ATOM 2293 O O . ASP A 1 289 ? 47.075 -22.541 6.168 1.00 47.78 289 ASP A O 1
ATOM 2297 N N . GLU A 1 290 ? 49.299 -22.470 6.445 1.00 51.94 290 GLU A N 1
ATOM 2298 C CA . GLU A 1 290 ? 49.777 -21.667 5.319 1.00 51.94 290 GLU A CA 1
ATOM 2299 C C . GLU A 1 290 ? 49.184 -21.935 3.917 1.00 51.94 290 GLU A C 1
ATOM 2301 O O . GLU A 1 290 ? 48.864 -23.056 3.524 1.00 51.94 290 GLU A O 1
ATOM 2306 N N . GLY A 1 291 ? 49.135 -20.884 3.084 1.00 40.25 291 GLY A N 1
ATOM 2307 C CA . GLY A 1 291 ? 48.710 -21.015 1.686 1.00 40.25 291 GLY A CA 1
ATOM 2308 C C . GLY A 1 291 ? 48.845 -19.751 0.842 1.00 40.25 291 GLY A C 1
ATOM 2309 O O . GLY A 1 291 ? 47.866 -19.255 0.292 1.00 40.25 291 GLY A O 1
ATOM 2310 N N . GLN A 1 292 ? 50.065 -19.235 0.735 1.00 50.41 292 GLN A N 1
ATOM 2311 C CA . GLN A 1 292 ? 50.480 -18.149 -0.154 1.00 50.41 292 GLN A CA 1
ATOM 2312 C C . GLN A 1 292 ? 50.126 -18.459 -1.627 1.00 50.41 292 GLN A C 1
ATOM 2314 O O . GLN A 1 292 ? 50.646 -19.419 -2.195 1.00 50.41 292 GLN A O 1
ATOM 2319 N N . LYS A 1 293 ? 49.271 -17.648 -2.269 1.00 43.16 293 LYS A N 1
ATOM 2320 C CA . LYS A 1 293 ? 49.111 -17.635 -3.735 1.00 43.16 293 LYS A CA 1
ATOM 2321 C C . LYS A 1 293 ? 48.989 -16.214 -4.280 1.00 43.16 293 LYS A C 1
ATOM 2323 O O . LYS A 1 293 ? 47.937 -15.586 -4.185 1.00 43.16 293 LYS A O 1
ATOM 2328 N N . ASP A 1 294 ? 50.097 -15.782 -4.879 1.00 50.47 294 ASP A N 1
ATOM 2329 C CA . ASP A 1 294 ? 50.171 -14.809 -5.967 1.00 50.47 294 ASP A CA 1
ATOM 2330 C C . ASP A 1 294 ? 49.109 -15.111 -7.027 1.00 50.47 294 ASP A C 1
ATOM 2332 O O . ASP A 1 294 ? 49.059 -16.225 -7.555 1.00 50.47 294 ASP A O 1
ATOM 2336 N N . TRP A 1 295 ? 48.319 -14.102 -7.389 1.00 51.62 295 TRP A N 1
ATOM 2337 C CA . TRP A 1 295 ? 47.673 -14.055 -8.693 1.00 51.62 295 TRP A CA 1
ATOM 2338 C C . TRP A 1 295 ? 47.894 -12.691 -9.321 1.00 51.62 295 TRP A C 1
ATOM 2340 O O . TRP A 1 295 ? 47.606 -11.642 -8.747 1.00 51.62 295 TRP A O 1
ATOM 2350 N N . LEU A 1 296 ? 48.485 -12.795 -10.501 1.00 41.00 296 LEU A N 1
ATOM 2351 C CA . LEU A 1 296 ? 48.945 -11.751 -11.382 1.00 41.00 296 LEU A CA 1
ATOM 2352 C C . LEU A 1 296 ? 47.793 -10.868 -11.868 1.00 41.00 296 LEU A C 1
ATOM 2354 O O . LEU A 1 296 ? 46.661 -11.308 -12.057 1.00 41.00 296 LEU A O 1
ATOM 2358 N N . SER A 1 297 ? 48.175 -9.615 -12.070 1.00 51.25 297 SER A N 1
ATOM 2359 C CA . SER A 1 297 ? 47.573 -8.585 -12.907 1.00 51.25 297 SER A CA 1
ATOM 2360 C C . SER A 1 297 ? 47.041 -9.102 -14.243 1.00 51.25 297 SER A C 1
ATOM 2362 O O . SER A 1 297 ? 47.781 -9.781 -14.948 1.00 51.25 297 SER A O 1
ATOM 2364 N N . ASP A 1 298 ? 45.844 -8.651 -14.619 1.00 45.56 298 ASP A N 1
ATOM 2365 C CA . ASP A 1 298 ? 45.449 -8.508 -16.019 1.00 45.56 298 ASP A CA 1
ATOM 2366 C C . ASP A 1 298 ? 44.796 -7.135 -16.215 1.00 45.56 298 ASP A C 1
ATOM 2368 O O . ASP A 1 298 ? 43.761 -6.807 -15.625 1.00 45.56 298 ASP A O 1
ATOM 2372 N N . ASP A 1 299 ? 45.482 -6.336 -17.027 1.00 54.59 299 ASP A N 1
ATOM 2373 C CA . ASP A 1 299 ? 45.049 -5.073 -17.600 1.00 54.59 299 ASP A CA 1
ATOM 2374 C C . ASP A 1 299 ? 43.902 -5.322 -18.587 1.00 54.59 299 ASP A C 1
ATOM 2376 O O . ASP A 1 299 ? 44.051 -6.107 -19.523 1.00 54.59 299 ASP A O 1
ATOM 2380 N N . LEU A 1 300 ? 42.778 -4.619 -18.423 1.00 50.12 300 LEU A N 1
ATOM 2381 C CA . LEU A 1 300 ? 41.798 -4.450 -19.495 1.00 50.12 300 LEU A CA 1
ATOM 2382 C C . LEU A 1 300 ? 41.375 -2.983 -19.588 1.00 50.12 300 LEU A C 1
ATOM 2384 O O . LEU A 1 300 ? 40.625 -2.455 -18.765 1.00 50.12 300 LEU A O 1
ATOM 2388 N N . ASP A 1 301 ? 41.955 -2.372 -20.614 1.00 55.50 301 ASP A N 1
ATOM 2389 C CA . ASP A 1 301 ? 41.547 -1.174 -21.328 1.00 55.50 301 ASP A CA 1
ATOM 2390 C C . ASP A 1 301 ? 40.258 -1.482 -22.105 1.00 55.50 301 ASP A C 1
ATOM 2392 O O . ASP A 1 301 ? 40.213 -2.482 -22.813 1.00 55.50 301 ASP A O 1
ATOM 2396 N N . ASP A 1 302 ? 39.222 -0.659 -21.946 1.00 43.59 302 ASP A N 1
ATOM 2397 C CA . ASP A 1 302 ? 38.096 -0.574 -22.883 1.00 43.59 302 ASP A CA 1
ATOM 2398 C C . ASP A 1 302 ? 37.428 0.796 -22.706 1.00 43.59 302 ASP A C 1
ATOM 2400 O O . ASP A 1 302 ? 36.518 1.019 -21.900 1.00 43.59 302 ASP A O 1
ATOM 2404 N N . SER A 1 303 ? 37.954 1.745 -23.473 1.00 50.28 303 SER A N 1
ATOM 2405 C CA . SER A 1 303 ? 37.335 3.028 -23.770 1.00 50.28 303 SER A CA 1
ATOM 2406 C C . SER A 1 303 ? 36.090 2.801 -24.632 1.00 50.28 303 SER A C 1
ATOM 2408 O O . SER A 1 303 ? 36.178 2.504 -25.820 1.00 50.28 303 SER A O 1
ATOM 2410 N N . ILE A 1 304 ? 34.908 2.946 -24.032 1.00 48.59 304 ILE A N 1
ATOM 2411 C CA . ILE A 1 304 ? 33.654 3.067 -24.776 1.00 48.59 304 ILE A CA 1
ATOM 2412 C C . ILE A 1 304 ? 33.149 4.506 -24.647 1.00 48.59 304 ILE A C 1
ATOM 2414 O O . ILE A 1 304 ? 32.530 4.898 -23.659 1.00 48.59 304 ILE A O 1
ATOM 2418 N N . GLU A 1 305 ? 33.484 5.321 -25.646 1.00 45.47 305 GLU A N 1
ATOM 2419 C CA . GLU A 1 305 ? 32.807 6.589 -25.906 1.00 45.47 305 GLU A CA 1
ATOM 2420 C C . GLU A 1 305 ? 31.391 6.265 -26.395 1.00 45.47 305 GLU A C 1
ATOM 2422 O O . GLU A 1 305 ? 31.201 5.679 -27.461 1.00 45.47 305 GLU A O 1
ATOM 2427 N N . THR A 1 306 ? 30.383 6.603 -25.593 1.00 45.94 306 THR A N 1
ATOM 2428 C CA . THR A 1 306 ? 28.991 6.632 -26.047 1.00 45.94 306 THR A CA 1
ATOM 2429 C C . THR A 1 306 ? 28.542 8.078 -26.149 1.00 45.94 306 THR A C 1
ATOM 2431 O O . THR A 1 306 ? 28.222 8.702 -25.136 1.00 45.94 306 THR A O 1
ATOM 2434 N N . ASP A 1 307 ? 28.497 8.576 -27.381 1.00 41.59 307 ASP A N 1
ATOM 2435 C CA . ASP A 1 307 ? 27.803 9.801 -27.762 1.00 41.59 307 ASP A CA 1
ATOM 2436 C C . ASP A 1 307 ? 26.292 9.596 -27.581 1.00 41.59 307 ASP A C 1
ATOM 2438 O O . ASP A 1 307 ? 25.600 9.075 -28.458 1.00 41.59 307 ASP A O 1
ATOM 2442 N N . PHE A 1 308 ? 25.766 9.977 -26.417 1.00 42.19 308 PHE A N 1
ATOM 2443 C CA . PHE A 1 308 ? 24.329 10.148 -26.238 1.00 42.19 308 PHE A CA 1
ATOM 2444 C C . PHE A 1 308 ? 23.962 11.577 -26.624 1.00 42.19 308 PHE A C 1
ATOM 2446 O O . PHE A 1 308 ? 24.278 12.530 -25.917 1.00 42.19 308 PHE A O 1
ATOM 2453 N N . ALA A 1 309 ? 23.301 11.704 -27.774 1.00 43.81 309 ALA A N 1
ATOM 2454 C CA . ALA A 1 309 ? 22.639 12.928 -28.184 1.00 43.81 309 ALA A CA 1
ATOM 2455 C C . ALA A 1 309 ? 21.546 13.276 -27.161 1.00 43.81 309 ALA A C 1
ATOM 2457 O O . ALA A 1 309 ? 20.600 12.509 -26.968 1.00 43.81 309 ALA A O 1
ATOM 2458 N N . GLU A 1 310 ? 21.701 14.424 -26.503 1.00 41.09 310 GLU A N 1
ATOM 2459 C CA . GLU A 1 310 ? 20.658 15.062 -25.705 1.00 41.09 310 GLU A CA 1
ATOM 2460 C C . GLU A 1 310 ? 19.471 15.361 -26.630 1.00 41.09 310 GLU A C 1
ATOM 2462 O O . GLU A 1 310 ? 19.579 16.134 -27.580 1.00 41.09 310 GLU A O 1
ATOM 2467 N N . SER A 1 311 ? 18.347 14.677 -26.409 1.00 47.75 311 SER A N 1
ATOM 2468 C CA . SER A 1 311 ? 17.070 15.060 -27.002 1.00 47.75 311 SER A CA 1
ATOM 2469 C C . SER A 1 311 ? 16.363 15.998 -26.035 1.00 47.75 311 SER A C 1
ATOM 2471 O O . SER A 1 311 ? 16.026 15.589 -24.921 1.00 47.75 311 SER A O 1
ATOM 2473 N N . ASP A 1 312 ? 16.138 17.227 -26.483 1.00 42.81 312 ASP A N 1
ATOM 2474 C CA . ASP A 1 312 ? 15.441 18.296 -25.774 1.00 42.81 312 ASP A CA 1
ATOM 2475 C C . ASP A 1 312 ? 14.022 17.854 -25.376 1.00 42.81 312 ASP A C 1
ATOM 2477 O O . ASP A 1 312 ? 13.082 17.899 -26.173 1.00 42.81 312 ASP A O 1
ATOM 2481 N N . TYR A 1 313 ? 13.860 17.393 -24.135 1.00 46.03 313 TYR A N 1
ATOM 2482 C CA . TYR A 1 313 ? 12.555 17.146 -23.528 1.00 46.03 313 TYR A CA 1
ATOM 2483 C C . TYR A 1 313 ? 12.272 18.258 -22.517 1.00 46.03 313 TYR A C 1
ATOM 2485 O O . TYR A 1 313 ? 12.452 18.102 -21.310 1.00 46.03 313 TYR A O 1
ATOM 2493 N N . GLU A 1 314 ? 11.859 19.415 -23.033 1.00 50.09 314 GLU A N 1
ATOM 2494 C CA . GLU A 1 314 ? 11.233 20.458 -22.227 1.00 50.09 314 GLU A CA 1
ATOM 2495 C C . GLU A 1 314 ? 9.742 20.156 -22.072 1.00 50.09 314 GLU A C 1
ATOM 2497 O O . GLU A 1 314 ? 8.989 20.127 -23.045 1.00 50.09 314 GLU A O 1
ATOM 2502 N N . GLY A 1 315 ? 9.306 19.950 -20.832 1.00 49.97 315 GLY A N 1
ATOM 2503 C CA . GLY A 1 315 ? 7.888 19.923 -20.499 1.00 49.97 315 GLY A CA 1
ATOM 2504 C C . GLY A 1 315 ? 7.586 18.964 -19.366 1.00 49.97 315 GLY A C 1
ATOM 2505 O O . GLY A 1 315 ? 7.370 17.788 -19.617 1.00 49.97 315 GLY A O 1
ATOM 2506 N N . TYR A 1 316 ? 7.616 19.480 -18.136 1.00 51.44 316 TYR A N 1
ATOM 2507 C CA . TYR A 1 316 ? 6.677 19.220 -17.029 1.00 51.44 316 TYR A CA 1
ATOM 2508 C C . TYR A 1 316 ? 7.311 19.686 -15.706 1.00 51.44 316 TYR A C 1
ATOM 2510 O O . TYR A 1 316 ? 7.623 18.906 -14.811 1.00 51.44 316 TYR A O 1
ATOM 2518 N N . GLN A 1 317 ? 7.493 21.000 -15.583 1.00 43.34 317 GLN A N 1
ATOM 2519 C CA . GLN A 1 317 ? 7.577 21.690 -14.298 1.00 43.34 317 GLN A CA 1
ATOM 2520 C C . GLN A 1 317 ? 6.428 22.696 -14.289 1.00 43.34 317 GLN A C 1
ATOM 2522 O O . GLN A 1 317 ? 6.601 23.766 -14.846 1.00 43.34 317 GLN A O 1
ATOM 2527 N N . ASP A 1 318 ? 5.248 22.303 -13.791 1.00 43.25 318 ASP A N 1
ATOM 2528 C CA . ASP A 1 318 ? 4.209 23.239 -13.304 1.00 43.25 318 ASP A CA 1
ATOM 2529 C C . ASP A 1 318 ? 2.956 22.508 -12.784 1.00 43.25 318 ASP A C 1
ATOM 2531 O O . ASP A 1 318 ? 1.870 22.582 -13.350 1.00 43.25 318 ASP A O 1
ATOM 2535 N N . ILE A 1 319 ? 3.084 21.765 -11.677 1.00 44.25 319 ILE A N 1
ATOM 2536 C CA . ILE A 1 319 ? 1.908 21.390 -10.852 1.00 44.25 319 ILE A CA 1
ATOM 2537 C C . ILE A 1 319 ? 2.190 21.637 -9.358 1.00 44.25 319 ILE A C 1
ATOM 2539 O O . ILE A 1 319 ? 1.644 20.983 -8.477 1.00 44.25 319 ILE A O 1
ATOM 2543 N N . PHE A 1 320 ? 3.064 22.593 -9.046 1.00 48.19 320 PHE A N 1
ATOM 2544 C CA . PHE A 1 320 ? 3.250 23.078 -7.680 1.00 48.19 320 PHE A CA 1
ATOM 2545 C C . PHE A 1 320 ? 3.529 24.579 -7.710 1.00 48.19 320 PHE A C 1
ATOM 2547 O O . PHE A 1 320 ? 4.688 24.971 -7.711 1.00 48.19 320 PHE A O 1
ATOM 2554 N N . MET A 1 321 ? 2.471 25.395 -7.742 1.00 48.03 321 MET A N 1
ATOM 2555 C CA . MET A 1 321 ? 2.299 26.616 -6.937 1.00 48.03 321 MET A CA 1
ATOM 2556 C C . MET A 1 321 ? 1.009 27.357 -7.340 1.00 48.03 321 MET A C 1
ATOM 2558 O O . MET A 1 321 ? 0.574 27.270 -8.480 1.00 48.03 321 MET A O 1
ATOM 2562 N N . GLU A 1 322 ? 0.435 28.063 -6.361 1.00 42.72 322 GLU A N 1
ATOM 2563 C CA . GLU A 1 322 ? -0.571 29.137 -6.481 1.00 42.72 322 GLU A CA 1
ATOM 2564 C C . GLU A 1 322 ? -2.064 28.758 -6.575 1.00 42.72 322 GLU A C 1
ATOM 2566 O O . GLU A 1 322 ? -2.713 28.813 -7.615 1.00 42.72 322 GLU A O 1
ATOM 2571 N N . HIS A 1 323 ? -2.652 28.518 -5.398 1.00 45.25 323 HIS A N 1
ATOM 2572 C CA . HIS A 1 323 ? -3.957 29.096 -5.062 1.00 45.25 323 HIS A CA 1
ATOM 2573 C C . HIS A 1 323 ? -3.849 29.774 -3.692 1.00 45.25 323 HIS A C 1
ATOM 2575 O O . HIS A 1 323 ? -4.145 29.176 -2.660 1.00 45.25 323 HIS A O 1
ATOM 2581 N N . GLU A 1 324 ? -3.383 31.018 -3.704 1.00 52.47 324 GLU A N 1
ATOM 2582 C CA . GLU A 1 324 ? -3.708 32.023 -2.696 1.00 52.47 324 GLU A CA 1
ATOM 2583 C C . GLU A 1 324 ? -4.229 33.224 -3.478 1.00 52.47 324 GLU A C 1
ATOM 2585 O O . GLU A 1 324 ? -3.467 33.806 -4.234 1.00 52.47 324 GLU A O 1
ATOM 2590 N N . ASP A 1 325 ? -5.529 33.489 -3.373 1.00 46.09 325 ASP A N 1
ATOM 2591 C CA . ASP A 1 325 ? -6.174 34.788 -3.600 1.00 46.09 325 ASP A CA 1
ATOM 2592 C C . ASP A 1 325 ? -7.640 34.629 -3.155 1.00 46.09 325 ASP A C 1
ATOM 2594 O O . ASP A 1 325 ? -8.567 34.616 -3.962 1.00 46.09 325 ASP A O 1
ATOM 2598 N N . ASP A 1 326 ? -7.848 34.433 -1.847 1.00 50.91 326 ASP A N 1
ATOM 2599 C CA . ASP A 1 326 ? -9.161 34.675 -1.247 1.00 50.91 326 ASP A CA 1
ATOM 2600 C C . ASP A 1 326 ? -9.232 36.160 -0.878 1.00 50.91 326 ASP A C 1
ATOM 2602 O O . ASP A 1 326 ? -8.522 36.660 0.000 1.00 50.91 326 ASP A O 1
ATOM 2606 N N . GLU A 1 327 ? -10.084 36.858 -1.626 1.00 52.38 327 GLU A N 1
ATOM 2607 C CA . GLU A 1 327 ? -10.461 38.255 -1.472 1.00 52.38 327 GLU A CA 1
ATOM 2608 C C . GLU A 1 327 ? -10.818 38.591 -0.016 1.00 52.38 327 GLU A C 1
ATOM 2610 O O . GLU A 1 327 ? -11.851 38.186 0.519 1.00 52.38 327 GLU A O 1
ATOM 2615 N N . LEU A 1 328 ? -9.996 39.431 0.615 1.00 46.59 328 LEU A N 1
ATOM 2616 C CA . LEU A 1 328 ? -10.396 40.195 1.792 1.00 46.59 328 LEU A CA 1
ATOM 2617 C C . LEU A 1 328 ? -11.315 41.341 1.350 1.00 46.59 328 LEU A C 1
ATOM 2619 O O . LEU A 1 328 ? -10.861 42.462 1.115 1.00 46.59 328 LEU A O 1
ATOM 2623 N N . SER A 1 329 ? -12.618 41.074 1.247 1.00 52.84 329 SER A N 1
ATOM 2624 C CA . SER A 1 329 ? -13.627 42.132 1.202 1.00 52.84 329 SER A CA 1
ATOM 2625 C C . SER A 1 329 ? -14.073 42.487 2.619 1.00 52.84 329 SER A C 1
ATOM 2627 O O . SER A 1 329 ? -14.754 41.718 3.296 1.00 52.84 329 SER A O 1
ATOM 2629 N N . TYR A 1 330 ? -13.664 43.680 3.033 1.00 50.50 330 TYR A N 1
ATOM 2630 C CA . TYR A 1 330 ? -14.206 44.475 4.124 1.00 50.50 330 TYR A CA 1
ATOM 2631 C C . TYR A 1 330 ? -15.736 44.382 4.220 1.00 50.50 330 TYR A C 1
ATOM 2633 O O . TYR A 1 330 ? -16.423 44.709 3.254 1.00 50.50 330 TYR A O 1
ATOM 2641 N N . LEU A 1 331 ? -16.258 44.046 5.401 1.00 54.28 331 LEU A N 1
ATOM 2642 C CA . LEU A 1 331 ? -17.536 44.581 5.857 1.00 54.28 331 LEU A CA 1
ATOM 2643 C C . LEU A 1 331 ? -17.398 45.069 7.296 1.00 54.28 331 LEU A C 1
ATOM 2645 O O . LEU A 1 331 ? -16.872 44.382 8.170 1.00 54.28 331 LEU A O 1
ATOM 2649 N N . GLU A 1 332 ? -17.803 46.322 7.424 1.00 51.97 332 GLU A N 1
ATOM 2650 C CA . GLU A 1 332 ? -17.795 47.191 8.584 1.00 51.97 332 GLU A CA 1
ATOM 2651 C C . GLU A 1 332 ? -18.818 46.728 9.631 1.00 51.97 332 GLU A C 1
ATOM 2653 O O . GLU A 1 332 ? -19.781 46.031 9.311 1.00 51.97 332 GLU A O 1
ATOM 2658 N N . ASP A 1 333 ? -18.526 47.115 10.873 1.00 50.62 333 ASP A N 1
ATOM 2659 C CA . ASP A 1 333 ? -19.416 47.444 11.990 1.00 50.62 333 ASP A CA 1
ATOM 2660 C C . ASP A 1 333 ? -20.921 47.214 11.783 1.00 50.62 333 ASP A C 1
ATOM 2662 O O . ASP A 1 333 ? -21.497 47.798 10.877 1.00 50.62 333 ASP A O 1
ATOM 2666 N N . GLU A 1 334 ? -21.570 46.517 12.723 1.00 57.00 334 GLU A N 1
ATOM 2667 C CA . GLU A 1 334 ? -22.659 47.121 13.507 1.00 57.00 334 GLU A CA 1
ATOM 2668 C C . GLU A 1 334 ? -22.661 46.537 14.930 1.00 57.00 334 GLU A C 1
ATOM 2670 O O . GLU A 1 334 ? -22.652 45.322 15.152 1.00 57.00 334 GLU A O 1
ATOM 2675 N N . GLU A 1 335 ? -22.599 47.455 15.893 1.00 56.66 335 GLU A N 1
ATOM 2676 C CA . GLU A 1 335 ? -23.042 47.257 17.265 1.00 56.66 335 GLU A CA 1
ATOM 2677 C C . GLU A 1 335 ? -24.522 46.873 17.242 1.00 56.66 335 GLU A C 1
ATOM 2679 O O . GLU A 1 335 ? -25.293 47.528 16.554 1.00 56.66 335 GLU A O 1
ATOM 2684 N N . ASP A 1 336 ? -24.928 45.893 18.044 1.00 56.66 336 ASP A N 1
ATOM 2685 C CA . ASP A 1 336 ? -26.215 45.983 18.722 1.00 56.66 336 ASP A CA 1
ATOM 2686 C C . ASP A 1 336 ? -26.172 45.179 20.021 1.00 56.66 336 ASP A C 1
ATOM 2688 O O . ASP A 1 336 ? -25.792 44.005 20.084 1.00 56.66 336 ASP A O 1
ATOM 2692 N N . ALA A 1 337 ? -26.501 45.909 21.079 1.00 54.69 337 ALA A N 1
ATOM 2693 C CA . ALA A 1 337 ? -26.820 45.408 22.394 1.00 54.69 337 ALA A CA 1
ATOM 2694 C C . ALA A 1 337 ? -28.118 44.595 22.347 1.00 54.69 337 ALA A C 1
ATOM 2696 O O . ALA A 1 337 ? -28.954 44.820 21.482 1.00 54.69 337 ALA A O 1
ATOM 2697 N N . ASP A 1 338 ? -28.240 43.659 23.285 1.00 55.38 338 ASP A N 1
ATOM 2698 C CA . ASP A 1 338 ? -29.434 43.318 24.074 1.00 55.38 338 ASP A CA 1
ATOM 2699 C C . ASP A 1 338 ? -29.087 41.985 24.761 1.00 55.38 338 ASP A C 1
ATOM 2701 O O . ASP A 1 338 ? -28.771 40.981 24.127 1.00 55.38 338 ASP A O 1
ATOM 2705 N N . ASP A 1 339 ? -28.793 41.995 26.060 1.00 57.31 339 ASP A N 1
ATOM 2706 C CA . ASP A 1 339 ? -29.803 41.850 27.114 1.00 57.31 339 ASP A CA 1
ATOM 2707 C C . ASP A 1 339 ? -30.708 40.646 26.830 1.00 57.31 339 ASP A C 1
ATOM 2709 O O . ASP A 1 339 ? -31.442 40.654 25.852 1.00 57.31 339 ASP A O 1
ATOM 2713 N N . LEU A 1 340 ? -30.595 39.598 27.651 1.00 55.03 340 LEU A N 1
ATOM 2714 C CA . LEU A 1 340 ? -31.717 38.827 28.190 1.00 55.03 340 LEU A CA 1
ATOM 2715 C C . LEU A 1 340 ? -31.190 37.637 29.020 1.00 55.03 340 LEU A C 1
ATOM 2717 O O . LEU A 1 340 ? -30.706 36.629 28.511 1.00 55.03 340 LEU A O 1
ATOM 2721 N N . THR A 1 341 ? -31.348 37.824 30.331 1.00 50.59 341 THR A N 1
ATOM 2722 C CA . THR A 1 341 ? -31.866 36.863 31.319 1.00 50.59 341 THR A CA 1
ATOM 2723 C C . THR A 1 341 ? -31.088 35.578 31.595 1.00 50.59 341 THR A C 1
ATOM 2725 O O . THR A 1 341 ? -31.171 34.579 30.884 1.00 50.59 341 THR A O 1
ATOM 2728 N N . GLU A 1 342 ? -30.450 35.605 32.767 1.00 54.59 342 GLU A N 1
ATOM 2729 C CA . GLU A 1 342 ? -30.441 34.505 33.729 1.00 54.59 342 GLU A CA 1
ATOM 2730 C C . GLU A 1 342 ? -31.820 33.828 33.778 1.00 54.59 342 GLU A C 1
ATOM 2732 O O . GLU A 1 342 ? -32.808 34.485 34.095 1.00 54.59 342 GLU A O 1
ATOM 2737 N N . ASP A 1 343 ? -31.884 32.531 33.479 1.00 52.19 343 ASP A N 1
ATOM 2738 C CA . ASP A 1 343 ? -33.012 31.691 33.877 1.00 52.19 343 ASP A CA 1
ATOM 2739 C C . ASP A 1 343 ? -32.533 30.254 34.133 1.00 52.19 343 ASP A C 1
ATOM 2741 O O . ASP A 1 343 ? -32.163 29.496 33.233 1.00 52.19 343 ASP A O 1
ATOM 2745 N N . ASP A 1 344 ? -32.479 29.947 35.427 1.00 56.12 344 ASP A N 1
ATOM 2746 C CA . ASP A 1 344 ? -32.896 28.705 36.071 1.00 56.12 344 ASP A CA 1
ATOM 2747 C C . ASP A 1 344 ? -33.082 27.468 35.176 1.00 56.12 344 ASP A C 1
ATOM 2749 O O . ASP A 1 344 ? -34.157 27.225 34.629 1.00 56.12 344 ASP A O 1
ATOM 2753 N N . PHE A 1 345 ? -32.108 26.554 35.218 1.00 51.69 345 PHE A N 1
ATOM 2754 C CA . PHE A 1 345 ? -32.414 25.128 35.091 1.00 51.69 345 PHE A CA 1
ATOM 2755 C C . PHE A 1 345 ? -31.911 24.343 36.300 1.00 51.69 345 PHE A C 1
ATOM 2757 O O . PHE A 1 345 ? -30.769 23.903 36.398 1.00 51.69 345 PHE A O 1
ATOM 2764 N N . ARG A 1 346 ? -32.865 24.228 37.224 1.00 50.72 346 ARG A N 1
ATOM 2765 C CA . ARG A 1 346 ? -33.090 23.198 38.237 1.00 50.72 346 ARG A CA 1
ATOM 2766 C C . ARG A 1 346 ? -32.288 21.904 38.065 1.00 50.72 346 ARG A C 1
ATOM 2768 O O . ARG A 1 346 ? -32.514 21.116 37.152 1.00 50.72 346 ARG A O 1
ATOM 2775 N N . ASP A 1 347 ? -31.451 21.694 39.069 1.00 57.47 347 ASP A N 1
ATOM 2776 C CA . ASP A 1 347 ? -31.270 20.443 39.803 1.00 57.47 347 ASP A CA 1
ATOM 2777 C C . ASP A 1 347 ? -32.617 19.736 40.043 1.00 57.47 347 ASP A C 1
ATOM 2779 O O . ASP A 1 347 ? -33.476 20.338 40.676 1.00 57.47 347 ASP A O 1
ATOM 2783 N N . GLU A 1 348 ? -32.805 18.522 39.512 1.00 53.03 348 GLU A N 1
ATOM 2784 C CA . GLU A 1 348 ? -33.562 17.414 40.123 1.00 53.03 348 GLU A CA 1
ATOM 2785 C C . GLU A 1 348 ? -33.237 16.097 39.390 1.00 53.03 348 GLU A C 1
ATOM 2787 O O . GLU A 1 348 ? -33.254 16.040 38.160 1.00 53.03 348 GLU A O 1
ATOM 2792 N N . GLY A 1 349 ? -33.020 15.016 40.148 1.00 47.78 349 GLY A N 1
ATOM 2793 C CA . GLY A 1 349 ? -33.264 13.659 39.646 1.00 47.78 349 GLY A CA 1
ATOM 2794 C C . GLY A 1 349 ? -32.133 12.645 39.789 1.00 47.78 349 GLY A C 1
ATOM 2795 O O . GLY A 1 349 ? -31.781 11.985 38.816 1.00 47.78 349 GLY A O 1
ATOM 2796 N N . LEU A 1 350 ? -31.613 12.457 41.005 1.00 53.28 350 LEU A N 1
ATOM 2797 C CA . LEU A 1 350 ? -31.063 11.162 41.407 1.00 53.28 350 LEU A CA 1
ATOM 2798 C C . LEU A 1 350 ? -32.194 10.124 41.376 1.00 53.28 350 LEU A C 1
ATOM 2800 O O . LEU A 1 350 ? -33.140 10.217 42.158 1.00 53.28 350 LEU A O 1
ATOM 2804 N N . THR A 1 351 ? -32.090 9.132 40.497 1.00 52.84 351 THR A N 1
ATOM 2805 C CA . THR A 1 351 ? -32.816 7.869 40.652 1.00 52.84 351 THR A CA 1
ATOM 2806 C C . THR A 1 351 ? -31.8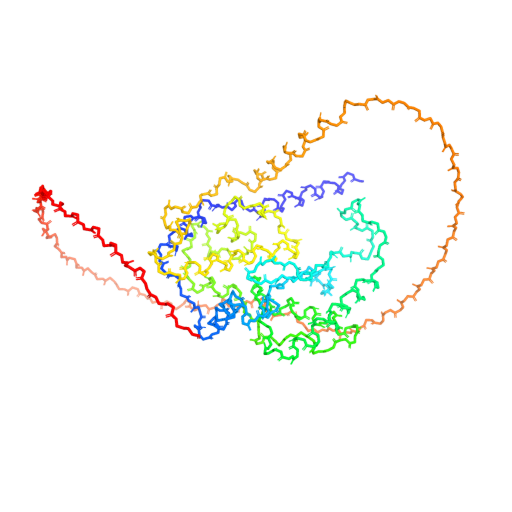06 6.739 40.699 1.00 52.84 351 THR A C 1
ATOM 2808 O O . THR A 1 351 ? -31.240 6.356 39.674 1.00 52.84 351 THR A O 1
ATOM 2811 N N . ASP A 1 352 ? -31.599 6.234 41.910 1.00 51.69 352 ASP A N 1
ATOM 2812 C CA . ASP A 1 352 ? -31.012 4.931 42.175 1.00 51.69 352 ASP A CA 1
ATOM 2813 C C . ASP A 1 352 ? -31.908 3.866 41.526 1.00 51.69 352 ASP A C 1
ATOM 2815 O O . ASP A 1 352 ? -33.085 3.727 41.868 1.00 51.69 352 ASP A O 1
ATOM 2819 N N . ILE A 1 353 ? -31.368 3.150 40.540 1.00 56.19 353 ILE A N 1
ATOM 2820 C CA . ILE A 1 353 ? -31.965 1.915 40.030 1.00 56.19 353 ILE A CA 1
ATOM 2821 C C . ILE A 1 353 ? -31.197 0.777 40.690 1.00 56.19 353 ILE A C 1
ATOM 2823 O O . ILE A 1 353 ? -30.163 0.326 40.199 1.00 56.19 353 ILE A O 1
ATOM 2827 N N . ASP A 1 354 ? -31.725 0.351 41.834 1.00 57.84 354 ASP A N 1
ATOM 2828 C CA . ASP A 1 354 ? -31.529 -0.993 42.352 1.00 57.84 354 ASP A CA 1
ATOM 2829 C C . ASP A 1 354 ? -32.383 -1.931 41.494 1.00 57.84 354 ASP A C 1
ATOM 2831 O O . ASP A 1 354 ? -33.614 -1.909 41.544 1.00 57.84 354 ASP A O 1
ATOM 2835 N N . SER A 1 355 ? -31.729 -2.748 40.677 1.00 60.84 355 SER A N 1
ATOM 2836 C CA . SER A 1 355 ? -32.355 -3.920 40.072 1.00 60.84 355 SER A CA 1
ATOM 2837 C C . SER A 1 355 ? -31.506 -5.138 40.400 1.00 60.84 355 SER A C 1
ATOM 2839 O O . SER A 1 355 ? -30.684 -5.583 39.598 1.00 60.84 355 SER A O 1
ATOM 2841 N N . ASP A 1 356 ? -31.715 -5.629 41.620 1.00 57.66 356 ASP A N 1
ATOM 2842 C CA . ASP A 1 356 ? -31.703 -7.057 41.898 1.00 57.66 356 ASP A CA 1
ATOM 2843 C C . ASP A 1 356 ? -32.783 -7.698 41.011 1.00 57.66 356 ASP A C 1
ATOM 2845 O O . ASP A 1 356 ? -33.966 -7.380 41.149 1.00 57.66 356 ASP A O 1
ATOM 2849 N N . ASP A 1 357 ? -32.391 -8.567 40.080 1.00 62.50 357 ASP A N 1
ATOM 2850 C CA . ASP A 1 357 ? -33.316 -9.565 39.550 1.00 62.50 357 ASP A CA 1
ATOM 2851 C C . ASP A 1 357 ? -32.614 -10.914 39.417 1.00 62.50 357 ASP A C 1
ATOM 2853 O O . ASP A 1 357 ? -31.463 -11.047 38.988 1.00 62.50 357 ASP A O 1
ATOM 2857 N N . ASP A 1 358 ? -33.353 -11.892 39.902 1.00 58.22 358 ASP A N 1
ATOM 2858 C CA . ASP A 1 358 ? -32.953 -13.201 40.339 1.00 58.22 358 ASP A CA 1
ATOM 2859 C C . ASP A 1 358 ? -32.829 -14.195 39.178 1.00 58.22 358 ASP A C 1
ATOM 2861 O O . ASP A 1 358 ? -33.604 -14.227 38.228 1.00 58.22 358 ASP A O 1
ATOM 2865 N N . SER A 1 359 ? -31.857 -15.093 39.330 1.00 56.03 359 SER A N 1
ATOM 2866 C CA . SER A 1 359 ? -31.982 -16.539 39.115 1.00 56.03 359 SER A CA 1
ATOM 2867 C C . SER A 1 359 ? -33.175 -17.064 38.293 1.00 56.03 359 SER A C 1
ATOM 2869 O O . SER A 1 359 ? -34.261 -17.273 38.823 1.00 56.03 359 SER A O 1
ATOM 2871 N N . VAL A 1 360 ? -32.890 -17.508 37.068 1.00 57.66 360 VAL A N 1
ATOM 2872 C CA . VAL A 1 360 ? -33.475 -18.695 36.403 1.00 57.66 360 VAL A CA 1
ATOM 2873 C C . VAL A 1 360 ? -32.498 -19.051 35.267 1.00 57.66 360 VAL A C 1
ATOM 2875 O O . VAL A 1 360 ? -32.231 -18.226 34.409 1.00 57.66 360 VAL A O 1
ATOM 2878 N N . GLY A 1 361 ? -31.798 -20.185 35.216 1.00 54.59 361 GLY A N 1
ATOM 2879 C CA . GLY A 1 361 ? -32.220 -21.525 35.586 1.00 54.59 361 GLY A CA 1
ATOM 2880 C C . GLY A 1 361 ? -33.126 -22.078 34.495 1.00 54.59 361 GLY A C 1
ATOM 2881 O O . GLY A 1 361 ? -34.330 -22.011 34.678 1.00 54.59 361 GLY A O 1
ATOM 2882 N N . CYS A 1 362 ? -32.561 -22.580 33.390 1.00 54.34 362 CYS A N 1
ATOM 2883 C CA . CYS A 1 362 ? -33.141 -23.635 32.548 1.00 54.34 362 CYS A CA 1
ATOM 2884 C C . CYS A 1 362 ? -32.035 -24.266 31.691 1.00 54.34 362 CYS A C 1
ATOM 2886 O O . CYS A 1 362 ? -31.412 -23.627 30.844 1.00 54.34 362 CYS A O 1
ATOM 2888 N N . GLU A 1 363 ? -31.798 -25.531 32.001 1.00 58.97 363 GLU A N 1
ATOM 2889 C CA . GLU A 1 363 ? -31.174 -26.550 31.174 1.00 58.97 363 GLU A CA 1
ATOM 2890 C C . GLU A 1 363 ? -31.978 -26.695 29.872 1.00 58.97 363 GLU A C 1
ATOM 2892 O O . GLU A 1 363 ? -33.188 -26.503 29.895 1.00 58.97 363 GLU A O 1
ATOM 2897 N N . ASP A 1 364 ? -31.327 -27.026 28.756 1.00 58.22 364 ASP A N 1
ATOM 2898 C CA . ASP A 1 364 ? -31.834 -28.078 27.869 1.00 58.22 364 ASP A CA 1
ATOM 2899 C C . ASP A 1 364 ? -30.757 -28.479 26.856 1.00 58.22 364 ASP A C 1
ATOM 2901 O O . ASP A 1 364 ? -30.364 -27.748 25.943 1.00 58.22 364 ASP A O 1
ATOM 2905 N N . LEU A 1 365 ? -30.263 -29.691 27.092 1.00 57.53 365 LEU A N 1
ATOM 2906 C CA . LEU A 1 365 ? -29.531 -30.525 26.159 1.00 57.53 365 LEU A CA 1
ATOM 2907 C C . LEU A 1 365 ? -30.481 -30.881 25.013 1.00 57.53 365 LEU A C 1
ATOM 2909 O O . LEU A 1 365 ? -31.493 -31.540 25.237 1.00 57.53 365 LEU A O 1
ATOM 2913 N N . MET A 1 366 ? -30.140 -30.498 23.786 1.00 63.62 366 MET A N 1
ATOM 2914 C CA . MET A 1 366 ? -30.675 -31.179 22.611 1.00 63.62 366 MET A CA 1
ATOM 2915 C C . MET A 1 366 ? -29.539 -31.911 21.911 1.00 63.62 366 MET A C 1
ATOM 2917 O O . MET A 1 366 ? -28.774 -31.334 21.138 1.00 63.62 366 MET A O 1
ATOM 2921 N N . ASP A 1 367 ? -29.459 -33.200 22.236 1.00 58.81 367 ASP A N 1
ATOM 2922 C CA . ASP A 1 367 ? -28.958 -34.235 21.345 1.00 58.81 367 ASP A CA 1
ATOM 2923 C C . ASP A 1 367 ? -29.752 -34.144 20.036 1.00 58.81 367 ASP A C 1
ATOM 2925 O O . ASP A 1 367 ? -30.982 -34.230 20.040 1.00 58.81 367 ASP A O 1
ATOM 2929 N N . VAL A 1 368 ? -29.063 -33.925 18.916 1.00 64.94 368 VAL A N 1
ATOM 2930 C CA . VAL A 1 368 ? -29.665 -34.088 17.591 1.00 64.94 368 VAL A CA 1
ATOM 2931 C C . VAL A 1 368 ? -29.005 -35.276 16.925 1.00 64.94 368 VAL A C 1
ATOM 2933 O O . VAL A 1 368 ? -27.802 -35.286 16.656 1.00 64.94 368 VAL A O 1
ATOM 2936 N N . ASP A 1 369 ? -29.861 -36.266 16.715 1.00 56.59 369 ASP A N 1
ATOM 2937 C CA . ASP A 1 369 ? -29.614 -37.567 16.139 1.00 56.59 369 ASP A CA 1
ATOM 2938 C C . ASP A 1 369 ? -28.966 -37.510 14.747 1.00 56.59 369 ASP A C 1
ATOM 2940 O O . ASP A 1 369 ? -29.400 -36.826 13.819 1.00 56.59 369 ASP A O 1
ATOM 2944 N N . GLU A 1 370 ? -27.913 -38.313 14.636 1.00 62.16 370 GLU A N 1
ATOM 2945 C CA . GLU A 1 370 ? -27.714 -39.341 13.616 1.00 62.16 370 GLU A CA 1
ATOM 2946 C C . GLU A 1 370 ? -28.946 -39.631 12.731 1.00 62.16 370 GLU A C 1
ATOM 2948 O O . GLU A 1 370 ? -29.971 -40.081 13.229 1.00 62.16 370 GLU A O 1
ATOM 2953 N N . CYS A 1 371 ? -28.826 -39.435 11.412 1.00 58.12 371 CYS A N 1
ATOM 2954 C CA . CYS A 1 371 ? -29.309 -40.338 10.350 1.00 58.12 371 CYS A CA 1
ATOM 2955 C C . CYS A 1 371 ? -29.207 -39.653 8.978 1.00 58.12 371 CYS A C 1
ATOM 2957 O O . CYS A 1 371 ? -29.650 -38.521 8.805 1.00 58.12 371 CYS A O 1
ATOM 2959 N N . GLY A 1 372 ? -28.690 -40.373 7.980 1.00 50.38 372 GLY A N 1
ATOM 2960 C CA . GLY A 1 372 ? -28.818 -39.964 6.579 1.00 50.38 372 GLY A CA 1
ATOM 2961 C C . GLY A 1 372 ? -27.742 -40.515 5.654 1.00 50.38 372 GLY A C 1
ATOM 2962 O O . GLY A 1 372 ? -27.037 -39.747 5.009 1.00 50.38 372 GLY A O 1
ATOM 2963 N N . GLN A 1 373 ? -27.596 -41.840 5.616 1.00 60.91 373 GLN A N 1
ATOM 2964 C CA . GLN A 1 373 ? -27.116 -42.527 4.416 1.00 60.91 373 GLN A CA 1
ATOM 2965 C C . GLN A 1 373 ? -28.212 -42.414 3.354 1.00 60.91 373 GLN A C 1
ATOM 2967 O O . GLN A 1 373 ? -29.350 -42.689 3.703 1.00 60.91 373 GLN A O 1
ATOM 2972 N N . ASP A 1 374 ? -27.862 -42.059 2.119 1.00 57.12 374 ASP A N 1
ATOM 2973 C CA . ASP A 1 374 ? -28.566 -42.454 0.886 1.00 57.12 374 ASP A CA 1
ATOM 2974 C C . ASP A 1 374 ? -27.575 -42.269 -0.284 1.00 57.12 374 ASP A C 1
ATOM 2976 O O . ASP A 1 374 ? -27.071 -41.168 -0.510 1.00 57.12 374 ASP A O 1
ATOM 2980 N N . GLU A 1 375 ? -27.030 -43.401 -0.748 1.00 55.72 375 GLU A N 1
ATOM 2981 C CA . GLU A 1 375 ? -27.058 -43.946 -2.129 1.00 55.72 375 GLU A CA 1
ATOM 2982 C C . GLU A 1 375 ? -26.028 -43.395 -3.130 1.00 55.72 375 GLU A C 1
ATOM 2984 O O . GLU A 1 375 ? -26.134 -42.237 -3.593 1.00 55.72 375 GLU A O 1
#

Foldseek 3Di:
DVVVVVVVVVVVVVVVVVPPFPPLVLLLVLVLVLLQDAADFDPCVQCVVVVVVLVCVVVVVDPLQQEKEKDFFADPVPLHTQWMWIARLNPRHTLDTGFGDDPDPPPPDPDDPDDDPVVNVVVVVVSCVVPQVVRCVVDDHHAYEYQPLVSVVSVVSVQVVVVVVVDHPRHDDPSSYDYCVVSVVVSCRDAGPPGPDNDRDLLSQLCSQPPPDPLRPVPSGNSSNRSSSSSSVVSSVLSNDDQVPHDQCSHRPNPDDRPDPGPVSVVVVVVVVVVVVVVPPPPDDDDDDDDDDDDDDDDDDDDDDDPDDDDDDDDDDDPDDDDDDDDPDDDDDDDDDDDDDDDDDDDDDDDDDDDDDDDDDDDDDDDDDDDDDDD